Protein AF-A0A2E8DV88-F1 (afdb_monomer)

Solvent-accessible surface area (backbone atoms only — not comparable to full-atom values): 15727 Å² total; per-residue (Å²): 140,79,89,80,89,84,85,83,83,86,84,88,76,87,78,79,85,72,76,82,72,73,83,73,72,84,73,77,79,74,88,84,70,71,71,77,76,74,78,86,63,98,57,71,50,54,76,46,98,85,30,41,61,38,32,63,64,48,65,90,84,55,71,62,79,91,38,47,61,78,31,32,45,43,59,51,82,29,45,50,63,64,63,41,31,65,83,52,79,33,32,11,64,52,49,46,53,54,46,41,43,73,76,47,90,58,57,57,60,84,65,98,47,45,36,28,38,42,65,89,39,81,66,53,73,77,44,62,48,37,37,38,44,14,67,37,32,67,56,72,52,74,67,46,48,49,49,52,47,50,37,43,74,75,65,21,27,37,44,35,33,13,62,42,25,69,40,80,87,34,52,23,39,23,59,60,36,50,54,53,50,41,53,73,75,39,67,88,61,60,84,38,74,60,57,69,86,42,63,52,41,52,51,75,44,82,43,94,68,88,58,44,12,19,44,50,35,83,90,58,10,76,59,40,34,32,32,64,56,90,95,41,71,28,33,42,37,37,29,18,13,41,58,49,19,53,17,48,46,82,22,38,93,55,33,68,62,15,31,50,48,18,53,47,49,52,45,4,47,52,45,46,69,74,104

Secondary structure (DSSP, 8-state):
------------------------------TT---------S-SEEEETTTEEEEE--TTTS--TT-B--EEEE-SSS-TTTT-S-SSSS-HHHHHHHHHHHHSS--BPP-SS-EEEETTSGGGGG-SEEEE--SS-----HHHHHHHHHHHHTT-EEEEE-TTTTHHHHT-SHHHHHHHHHHHH-TT---EEPPTTSGGGSSSS--SS---SSB-BTTTBSS-EEEEETTEEEEEEESS-HHHHHHTPPPBTTHHHHHHHHHHHHHHHHHHHH-

Radius of gyration: 24.83 Å; Cα contacts (8 Å, |Δi|>4): 494; chains: 1; bounding box: 80×48×88 Å

Sequence (275 aa):
MTTHRRTFLKKSVKLATTGLLLPQLPIFADDNNLTEIPSENETNTYQGSRYGTIDQHWPDKEPTGEKFVFIRLKYPGGDWYTNLVDYYRWPSDLRFTQMLDRQTNIDVALYSNPQFVSIDDDYLFAYPYLFVTGHVGFRFSQEQKWRLKEYLERGGFLHIEDCDVRLNGGRGFMREAVRLLIKELFPEKKVERLDLSHPIYHSIYDHNEYLGGDKLVKPYGCYDEAITFDDRIGIYFCPSDLNCAWEGRPCSPGGEEQRQWAFEQGMNVVGYALS

Foldseek 3Di:
DDDDDDDDDDDDDDDDPPDPDDPPDPDDDDPPPPPDPPPDDPDQWDDDVVQATEGEDDCVVDVPDQAAAAEAEDFPDFDQRPQQDLPANDRLVQLLQVCLCVVHPHRHDHDPGHYYDYLPDPCLLVHQEYEGEGQAAGDDDPVSLVSLLVSLVSNHAYEYEQQDCPPPVNAGHHVVNVVVSCCVSPVPWDWAWDDLPDQLCVLRDRDPAFQAAQDQGPPRQGTKIFTDDVHATRYIYHHRDLSCLSSNHQRPDPGVVSSVSSSSSVSSNVSRSVD

Nearest PDB structures (foldseek):
  4i66-assembly1_A-2  TM=8.570E-01  e=1.632E-14  Haliangium ochraceum DSM 14365
  3fkj-assembly1_A  TM=4.533E-01  e=1.386E-01  Salmonella enterica subsp. enterica serovar Typhimurium str. LT2
  3sho-assembly1_B  TM=3.064E-01  e=9.551E-02  Sphaerobacter thermophilus DSM 20745
  1qwg-assembly1_A  TM=3.219E-01  e=2.741E-01  Methanocaldococcus jannaschii
  9bss-assembly1_W  TM=3.447E-01  e=1.292E+00  Bacillus subtilis subsp. subtilis str. 168

pLDDT: mean 82.1, std 24.45, range [23.72, 98.75]

Structure (mmCIF, N/CA/C/O backbone):
data_AF-A0A2E8DV88-F1
#
_entry.id   AF-A0A2E8DV88-F1
#
loop_
_atom_site.group_PDB
_atom_site.id
_atom_site.type_symbol
_atom_site.label_atom_id
_atom_site.label_alt_id
_atom_site.label_comp_id
_atom_site.label_asym_id
_atom_site.label_entity_id
_atom_site.label_seq_id
_atom_site.pdbx_PDB_ins_code
_atom_site.Cartn_x
_atom_site.Cartn_y
_atom_site.Cartn_z
_atom_site.occupancy
_atom_site.B_iso_or_equiv
_atom_site.auth_seq_id
_atom_site.auth_comp_id
_atom_site.auth_asym_id
_atom_site.auth_atom_id
_atom_site.pdbx_PDB_model_num
ATOM 1 N N . MET A 1 1 ? 58.103 -10.705 70.526 1.00 37.12 1 MET A N 1
ATOM 2 C CA . MET A 1 1 ? 59.210 -10.449 69.580 1.00 37.12 1 MET A CA 1
ATOM 3 C C . MET A 1 1 ? 58.771 -10.924 68.205 1.00 37.12 1 MET A C 1
ATOM 5 O O . MET A 1 1 ? 58.285 -12.036 68.136 1.00 37.12 1 MET A O 1
ATOM 9 N N . THR A 1 2 ? 58.857 -10.223 67.084 1.00 35.94 2 THR A N 1
ATOM 10 C CA . THR A 1 2 ? 59.055 -8.809 66.751 1.00 35.94 2 THR A CA 1
ATOM 11 C C . THR A 1 2 ? 58.658 -8.726 65.269 1.00 35.94 2 THR A C 1
ATOM 13 O O . THR A 1 2 ? 58.887 -9.656 64.501 1.00 35.94 2 THR A O 1
ATOM 16 N N . THR A 1 3 ? 58.021 -7.630 64.896 1.00 33.06 3 THR A N 1
ATOM 17 C CA . THR A 1 3 ? 57.662 -7.177 63.546 1.00 33.06 3 THR A CA 1
ATOM 18 C C . THR A 1 3 ? 58.768 -7.262 62.481 1.00 33.06 3 THR A C 1
ATOM 20 O O . THR A 1 3 ? 59.925 -7.034 62.807 1.00 33.06 3 THR A O 1
ATOM 23 N N . HIS A 1 4 ? 58.383 -7.442 61.203 1.00 33.50 4 HIS A N 1
ATOM 24 C CA . HIS A 1 4 ? 58.635 -6.531 60.051 1.00 33.50 4 HIS A CA 1
ATOM 25 C C . HIS A 1 4 ? 58.394 -7.260 58.709 1.00 33.50 4 HIS A C 1
ATOM 27 O O . HIS A 1 4 ? 59.033 -8.258 58.412 1.00 33.50 4 HIS A O 1
ATOM 33 N N . ARG A 1 5 ? 57.373 -6.907 57.913 1.00 30.05 5 ARG A N 1
ATOM 34 C CA . ARG A 1 5 ? 57.374 -5.864 56.856 1.00 30.05 5 ARG A CA 1
ATOM 35 C C . ARG A 1 5 ? 58.669 -5.793 56.029 1.00 30.05 5 ARG A C 1
ATOM 37 O O . ARG A 1 5 ? 59.639 -5.182 56.462 1.00 30.05 5 ARG A O 1
ATOM 44 N N . ARG A 1 6 ? 58.597 -6.236 54.766 1.00 33.72 6 ARG A N 1
ATOM 45 C CA . ARG A 1 6 ? 59.291 -5.582 53.644 1.00 33.72 6 ARG A CA 1
ATOM 46 C C . ARG A 1 6 ? 58.335 -5.349 52.474 1.00 33.72 6 ARG A C 1
ATOM 48 O O . ARG A 1 6 ? 57.939 -6.247 51.747 1.00 33.72 6 ARG A O 1
ATOM 55 N N . THR A 1 7 ? 57.968 -4.082 52.386 1.00 29.08 7 THR A N 1
ATOM 56 C CA . THR A 1 7 ? 57.495 -3.301 51.246 1.00 29.08 7 THR A CA 1
ATOM 57 C C . THR A 1 7 ? 58.353 -3.471 49.993 1.00 29.08 7 THR A C 1
ATOM 59 O O . THR A 1 7 ? 59.576 -3.388 50.083 1.00 29.08 7 THR A O 1
ATOM 62 N N . PHE A 1 8 ? 57.705 -3.521 48.827 1.00 27.80 8 PHE A N 1
ATOM 63 C CA . PHE A 1 8 ? 58.242 -2.924 47.603 1.00 27.80 8 PHE A CA 1
ATOM 64 C C . PHE A 1 8 ? 57.329 -1.786 47.141 1.00 27.80 8 PHE A C 1
ATOM 66 O O . PHE A 1 8 ? 56.102 -1.870 47.203 1.00 27.80 8 PHE A O 1
ATOM 73 N N . LEU A 1 9 ? 57.976 -0.675 46.790 1.00 28.20 9 LEU A N 1
ATOM 74 C CA . LEU A 1 9 ? 57.392 0.625 46.498 1.00 28.20 9 LEU A CA 1
ATOM 75 C C . LEU A 1 9 ? 56.704 0.691 45.128 1.00 28.20 9 LEU A C 1
ATOM 77 O O . LEU A 1 9 ? 57.247 0.269 44.113 1.00 28.20 9 LEU A O 1
ATOM 81 N N . LYS A 1 10 ? 55.559 1.379 45.154 1.00 26.31 10 LYS A N 1
ATOM 82 C CA . LYS A 1 10 ? 55.045 2.387 44.211 1.00 26.31 10 LYS A CA 1
ATOM 83 C C . LYS A 1 10 ? 55.861 2.631 42.927 1.00 26.31 10 LYS A C 1
ATOM 85 O O . LYS A 1 10 ? 56.919 3.256 42.970 1.00 26.31 10 LYS A O 1
ATOM 90 N N . LYS A 1 11 ? 55.199 2.426 41.785 1.00 24.91 11 LYS A N 1
ATOM 91 C CA . LYS A 1 11 ? 55.086 3.477 40.763 1.00 24.91 11 LYS A CA 1
ATOM 92 C C . LYS A 1 11 ? 53.619 3.684 40.401 1.00 24.91 11 LYS A C 1
ATOM 94 O O . LYS A 1 11 ? 52.920 2.785 39.960 1.00 24.91 11 LYS A O 1
ATOM 99 N N . SER A 1 12 ? 53.182 4.900 40.674 1.00 26.09 12 SER A N 1
ATOM 100 C CA . SER A 1 12 ? 51.907 5.504 40.331 1.00 26.09 12 SER A CA 1
ATOM 101 C C . SER A 1 12 ? 51.828 5.801 38.836 1.00 26.09 12 SER A C 1
ATOM 103 O O . SER A 1 12 ? 52.697 6.497 38.314 1.00 26.09 12 SER A O 1
ATOM 105 N N . VAL A 1 13 ? 50.741 5.379 38.193 1.00 25.67 13 VAL A N 1
ATOM 106 C CA . VAL A 1 13 ? 50.207 6.042 37.000 1.00 25.67 13 VAL A CA 1
ATOM 107 C C . VAL A 1 13 ? 48.754 6.380 37.305 1.00 25.67 13 VAL A C 1
ATOM 109 O O . VAL A 1 13 ? 47.972 5.527 37.717 1.00 25.67 13 VAL A O 1
ATOM 112 N N . LYS A 1 14 ? 48.444 7.671 37.199 1.00 23.72 14 LYS A N 1
ATOM 113 C CA . LYS A 1 14 ? 47.116 8.249 37.387 1.00 23.72 14 LYS A CA 1
ATOM 114 C C . LYS A 1 14 ? 46.172 7.639 36.345 1.00 23.72 14 LYS A C 1
ATOM 116 O O . LYS A 1 14 ? 46.389 7.857 35.158 1.00 23.72 14 LYS A O 1
ATOM 121 N N . LEU A 1 15 ? 45.132 6.922 36.771 1.00 25.39 15 LEU A N 1
ATOM 122 C CA . LEU A 1 15 ? 43.952 6.737 35.929 1.00 25.39 15 LEU A CA 1
ATOM 123 C C . LEU A 1 15 ? 43.086 7.982 36.109 1.00 25.39 15 LEU A C 1
ATOM 125 O O . LEU A 1 15 ? 42.609 8.262 37.208 1.00 25.39 15 LEU A O 1
ATOM 129 N N . ALA A 1 16 ? 42.955 8.756 35.037 1.00 25.83 16 ALA A N 1
ATOM 130 C CA . ALA A 1 16 ? 41.979 9.823 34.956 1.00 25.83 16 ALA A CA 1
ATOM 131 C C . ALA A 1 16 ? 40.580 9.205 35.057 1.00 25.83 16 ALA A C 1
ATOM 133 O O . ALA A 1 16 ? 40.222 8.318 34.283 1.00 25.83 16 ALA A O 1
ATOM 134 N N . THR A 1 17 ? 39.802 9.669 36.028 1.00 26.48 17 THR A N 1
ATOM 135 C CA . THR A 1 17 ? 38.368 9.417 36.136 1.00 26.48 17 THR A CA 1
ATOM 136 C C . THR A 1 17 ? 37.675 10.214 35.035 1.00 26.48 17 THR A C 1
ATOM 138 O O . THR A 1 17 ? 37.175 11.313 35.259 1.00 26.48 17 THR A O 1
ATOM 141 N N . THR A 1 18 ? 37.687 9.696 33.810 1.00 25.41 18 THR A N 1
ATOM 142 C CA . THR A 1 18 ? 36.795 10.200 32.770 1.00 25.41 18 THR A CA 1
ATOM 143 C C . THR A 1 18 ? 35.456 9.523 33.008 1.00 25.41 18 THR A C 1
ATOM 145 O O . THR A 1 18 ? 35.316 8.319 32.796 1.00 25.41 18 THR A O 1
ATOM 148 N N . GLY A 1 19 ? 34.500 10.282 33.548 1.00 29.14 19 GLY A N 1
ATOM 149 C CA . GLY A 1 19 ? 33.121 9.835 33.676 1.00 29.14 19 GLY A CA 1
ATOM 150 C C . GLY A 1 19 ? 32.641 9.299 32.332 1.00 29.14 19 GLY A C 1
ATOM 151 O O . GLY A 1 19 ? 32.778 9.968 31.309 1.00 29.14 19 GLY A O 1
ATOM 152 N N . LEU A 1 20 ? 32.128 8.071 32.335 1.00 26.27 20 LEU A N 1
ATOM 153 C CA . LEU A 1 20 ? 31.389 7.520 31.210 1.00 26.27 20 LEU A CA 1
ATOM 154 C C . LEU A 1 20 ? 30.153 8.401 31.008 1.00 26.27 20 LEU A C 1
ATOM 156 O O . LEU A 1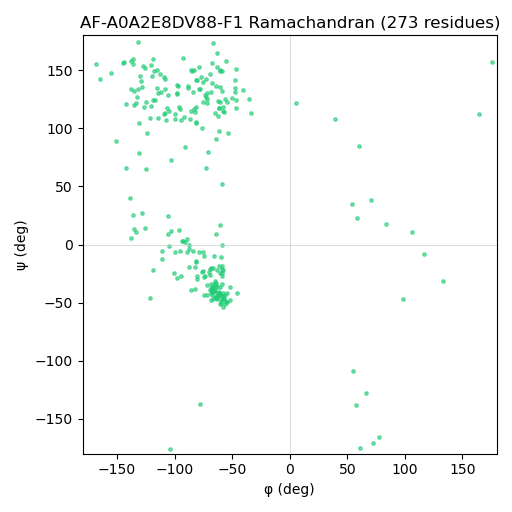 20 ? 29.157 8.261 31.717 1.00 26.27 20 LEU A O 1
ATOM 160 N N . LEU A 1 21 ? 30.248 9.344 30.070 1.00 26.14 21 LEU A N 1
ATOM 161 C CA . LEU A 1 21 ? 29.079 9.981 29.490 1.00 26.14 21 LEU A CA 1
ATOM 162 C C . LEU A 1 21 ? 28.268 8.885 28.797 1.00 26.14 21 LEU A C 1
ATOM 164 O O . LEU A 1 21 ? 28.732 8.253 27.848 1.00 26.14 21 LEU A O 1
ATOM 168 N N . LEU A 1 22 ? 27.048 8.679 29.288 1.00 28.88 22 LEU A N 1
ATOM 169 C CA . LEU A 1 22 ? 25.959 8.113 28.503 1.00 28.88 22 LEU A CA 1
ATOM 170 C C . LEU A 1 22 ? 25.911 8.865 27.163 1.00 28.88 22 LEU A C 1
ATOM 172 O O . LEU A 1 22 ? 25.945 10.100 27.189 1.00 28.88 22 LEU A O 1
ATOM 176 N N . PRO A 1 23 ? 25.846 8.186 26.004 1.00 26.83 23 PRO A N 1
ATOM 177 C CA . PRO A 1 23 ? 25.629 8.889 24.753 1.00 26.83 23 PRO A CA 1
ATOM 178 C C . PRO A 1 23 ? 24.259 9.563 24.844 1.00 26.83 23 PRO A C 1
ATOM 180 O O . PRO A 1 23 ? 23.223 8.901 24.910 1.00 26.83 23 PRO A O 1
ATOM 183 N N . GLN A 1 24 ? 24.278 10.892 24.930 1.00 25.88 24 GLN A N 1
ATOM 184 C CA . GLN A 1 24 ? 23.099 11.724 24.778 1.00 25.88 24 GLN A CA 1
ATOM 185 C C . GLN A 1 24 ? 22.464 11.366 23.431 1.00 25.88 24 GLN A C 1
ATOM 187 O O . GLN A 1 24 ? 23.121 11.428 22.391 1.00 25.88 24 GLN A O 1
ATOM 192 N N . LEU A 1 25 ? 21.194 10.958 23.469 1.00 26.31 25 LEU A N 1
ATOM 193 C CA . LEU A 1 25 ? 20.321 10.964 22.299 1.00 26.31 25 LEU A CA 1
ATOM 194 C C . LEU A 1 25 ? 20.474 12.334 21.618 1.00 26.31 25 LEU A C 1
ATOM 196 O O . LEU A 1 25 ? 20.497 13.336 22.340 1.00 26.31 25 LEU A O 1
ATOM 200 N N . PRO A 1 26 ? 20.617 12.413 20.284 1.00 26.48 26 PRO A N 1
ATOM 201 C CA . PRO A 1 26 ? 20.734 13.702 19.625 1.00 26.48 26 PRO A CA 1
ATOM 202 C C . PRO A 1 26 ? 19.488 14.528 19.950 1.00 26.48 26 PRO A C 1
ATOM 204 O O . PRO A 1 26 ? 18.362 14.151 19.629 1.00 26.48 26 PRO A O 1
ATOM 207 N N . ILE A 1 27 ? 19.731 15.622 20.668 1.00 29.27 27 ILE A N 1
ATOM 208 C CA . ILE A 1 27 ? 18.776 16.682 20.949 1.00 29.27 27 ILE A CA 1
ATOM 209 C C . ILE A 1 27 ? 18.327 17.238 19.597 1.00 29.27 27 ILE A C 1
ATOM 211 O O . ILE A 1 27 ? 19.146 17.463 18.705 1.00 29.27 27 ILE A O 1
ATOM 215 N N . PHE A 1 28 ? 17.010 17.375 19.467 1.00 31.03 28 PHE A N 1
ATOM 216 C CA . PHE A 1 28 ? 16.287 17.937 18.337 1.00 31.03 28 PHE A CA 1
ATOM 217 C C . PHE A 1 28 ? 16.987 19.180 17.775 1.00 31.03 28 PHE A C 1
ATOM 219 O O . PHE A 1 28 ? 17.402 20.060 18.528 1.00 31.03 28 PHE A O 1
ATOM 226 N N . ALA A 1 29 ? 17.130 19.231 16.450 1.00 28.70 29 ALA A N 1
ATOM 227 C CA . ALA A 1 29 ? 17.520 20.454 15.768 1.00 28.70 29 ALA A CA 1
ATOM 228 C C . ALA A 1 29 ? 16.468 21.538 16.051 1.00 28.70 29 ALA A C 1
ATOM 230 O O . ALA A 1 29 ? 15.275 21.249 16.013 1.00 28.70 29 ALA A O 1
ATOM 231 N N . ASP A 1 30 ? 16.952 22.742 16.354 1.00 27.34 30 ASP A N 1
ATOM 232 C CA . ASP A 1 30 ? 16.200 23.946 16.708 1.00 27.34 30 ASP A CA 1
ATOM 233 C C . ASP A 1 30 ? 14.856 24.113 15.970 1.00 27.34 30 ASP A C 1
ATOM 235 O O . ASP A 1 30 ? 14.807 24.221 14.743 1.00 27.34 30 ASP A O 1
ATOM 239 N N . ASP A 1 31 ? 13.787 24.276 16.756 1.00 37.69 31 ASP A N 1
ATOM 240 C CA . ASP A 1 31 ? 12.397 24.570 16.360 1.00 37.69 31 ASP A CA 1
ATOM 241 C C . ASP A 1 31 ? 12.192 25.945 15.673 1.00 37.69 31 ASP A C 1
ATOM 243 O O . ASP A 1 31 ? 11.064 26.364 15.427 1.00 37.69 31 ASP A O 1
ATOM 247 N N . ASN A 1 32 ? 13.259 26.670 15.321 1.00 29.67 32 ASN A N 1
ATOM 248 C CA . ASN A 1 32 ? 13.178 28.048 14.810 1.00 29.67 32 ASN A CA 1
ATOM 249 C C . ASN A 1 32 ? 13.361 28.189 13.289 1.00 29.67 32 ASN A C 1
ATOM 251 O O . ASN A 1 32 ? 13.508 29.303 12.795 1.00 29.67 32 ASN A O 1
ATOM 255 N N . ASN A 1 33 ? 13.341 27.085 12.538 1.00 26.72 33 ASN A N 1
ATOM 256 C CA . ASN A 1 33 ? 13.384 27.107 11.069 1.00 26.72 33 ASN A CA 1
ATOM 257 C C . ASN A 1 33 ? 12.265 26.274 10.424 1.00 26.72 33 ASN A C 1
ATOM 259 O O . ASN A 1 33 ? 12.397 25.802 9.293 1.00 26.72 33 ASN A O 1
ATOM 263 N N . LEU A 1 34 ? 11.137 26.129 11.126 1.00 33.22 34 LEU A N 1
ATOM 264 C CA . LEU A 1 34 ? 9.861 25.872 10.471 1.00 33.22 34 LEU A CA 1
ATOM 265 C C . LEU A 1 34 ? 9.551 27.112 9.627 1.00 33.22 34 LEU A C 1
ATOM 267 O O . LEU A 1 34 ? 8.980 28.081 10.119 1.00 33.22 34 LEU A O 1
ATOM 271 N N . THR A 1 35 ? 9.978 27.109 8.361 1.00 30.84 35 THR A N 1
ATOM 272 C CA . THR A 1 35 ? 9.342 27.955 7.348 1.00 30.84 35 THR A CA 1
ATOM 273 C C . THR A 1 35 ? 7.848 27.761 7.519 1.00 30.84 35 THR A C 1
ATOM 275 O O . THR A 1 35 ? 7.392 26.619 7.432 1.00 30.84 35 THR A O 1
ATOM 278 N N . GLU A 1 36 ? 7.152 28.846 7.859 1.00 27.45 36 GLU A N 1
ATOM 279 C CA . GLU A 1 36 ? 5.715 28.897 8.101 1.00 27.45 36 GLU A CA 1
ATOM 280 C C . GLU A 1 36 ? 5.001 27.903 7.188 1.00 27.45 36 GLU A C 1
ATOM 282 O O . GLU A 1 36 ? 5.037 28.032 5.963 1.00 27.45 36 GLU A O 1
ATOM 287 N N . ILE A 1 37 ? 4.408 26.872 7.795 1.00 38.12 37 ILE A N 1
ATOM 288 C CA . ILE A 1 37 ? 3.443 26.014 7.118 1.00 38.12 37 ILE A CA 1
ATOM 289 C C . ILE A 1 37 ? 2.363 26.985 6.635 1.00 38.12 37 ILE A C 1
ATOM 291 O O . ILE A 1 37 ? 1.736 27.618 7.491 1.00 38.12 37 ILE A O 1
ATOM 295 N N . PRO A 1 38 ? 2.173 27.185 5.317 1.00 31.36 38 PRO A N 1
ATOM 296 C CA . PRO A 1 38 ? 1.135 28.082 4.846 1.00 31.36 38 PRO A CA 1
ATOM 297 C C . PRO A 1 38 ? -0.180 27.589 5.435 1.00 31.36 38 PRO A C 1
ATOM 299 O O . PRO A 1 38 ? -0.503 26.407 5.304 1.00 31.36 38 PRO A O 1
ATOM 302 N N . SER A 1 39 ? -0.893 28.473 6.133 1.00 34.53 39 SER A N 1
ATOM 303 C CA . SER A 1 39 ? -2.228 28.192 6.651 1.00 34.53 39 SER A CA 1
ATOM 304 C C . SER A 1 39 ? -3.054 27.548 5.541 1.00 34.53 39 SER A C 1
ATOM 306 O O . SER A 1 39 ? -3.136 28.121 4.451 1.00 34.53 39 SER A O 1
ATOM 308 N N . GLU A 1 40 ? -3.600 26.358 5.813 1.00 44.31 40 GLU A N 1
ATOM 309 C CA . GLU A 1 40 ? -4.470 25.607 4.908 1.00 44.31 40 GLU A CA 1
ATOM 310 C C . GLU A 1 40 ? -5.626 26.516 4.472 1.00 44.31 40 GLU A C 1
ATOM 312 O O . GLU A 1 40 ? -6.620 26.685 5.174 1.00 44.31 40 GLU A O 1
ATOM 317 N N . ASN A 1 41 ? -5.473 27.145 3.309 1.00 32.03 41 ASN A N 1
ATOM 318 C CA . ASN A 1 41 ? -6.613 27.636 2.564 1.00 32.03 41 ASN A CA 1
ATOM 319 C C . ASN A 1 41 ? -7.368 26.407 2.054 1.00 32.03 41 ASN A C 1
ATOM 321 O O . ASN A 1 41 ? -6.753 25.392 1.732 1.00 32.03 41 ASN A O 1
ATOM 325 N N . GLU A 1 42 ? -8.689 26.532 1.976 1.00 37.25 42 GLU A N 1
ATOM 326 C CA . GLU A 1 42 ? -9.688 25.582 1.471 1.00 37.25 42 GLU A CA 1
ATOM 327 C C . GLU A 1 42 ? -9.463 25.181 -0.006 1.00 37.25 42 GLU A C 1
ATOM 329 O O . GLU A 1 42 ? -10.337 25.313 -0.861 1.00 37.25 42 GLU A O 1
ATOM 334 N N . THR A 1 43 ? -8.266 24.733 -0.362 1.00 39.91 43 THR A N 1
ATOM 335 C CA . THR A 1 43 ? -7.935 24.262 -1.698 1.00 39.91 43 THR A CA 1
ATOM 336 C C . THR A 1 43 ? -7.849 22.747 -1.644 1.00 39.91 43 THR A C 1
ATOM 338 O O . THR A 1 43 ? -6.961 22.202 -0.993 1.00 39.91 43 THR A O 1
ATOM 341 N N . ASN A 1 44 ? -8.762 22.082 -2.360 1.00 50.84 44 ASN A N 1
ATOM 342 C CA . ASN A 1 44 ? -8.901 20.623 -2.543 1.00 50.84 44 ASN A CA 1
ATOM 343 C C . ASN A 1 44 ? -7.684 19.937 -3.206 1.00 50.84 44 ASN A C 1
ATOM 345 O O . ASN A 1 44 ? -7.791 18.829 -3.723 1.00 50.84 44 ASN A O 1
ATOM 349 N N . THR A 1 45 ? -6.540 20.614 -3.220 1.00 51.75 45 THR A N 1
ATOM 350 C CA . THR A 1 45 ? -5.348 20.283 -3.978 1.00 51.75 45 THR A CA 1
ATOM 351 C C . THR A 1 45 ? -4.136 20.601 -3.113 1.00 51.75 45 THR A C 1
ATOM 353 O O . THR A 1 45 ? -3.929 21.753 -2.722 1.00 51.75 45 THR A O 1
ATOM 356 N N . TYR A 1 46 ? -3.304 19.597 -2.835 1.00 54.59 46 TYR A N 1
ATOM 357 C CA . TYR A 1 46 ? -2.032 19.824 -2.153 1.00 54.59 46 TYR A CA 1
ATOM 358 C C . TYR A 1 46 ? -0.958 20.179 -3.186 1.00 54.59 46 TYR A C 1
ATOM 360 O O . TYR A 1 46 ? -0.515 19.332 -3.958 1.00 54.59 46 TYR A O 1
ATOM 368 N N . GLN A 1 47 ? -0.550 21.450 -3.210 1.00 51.81 47 GLN A N 1
ATOM 369 C CA . GLN A 1 47 ? 0.556 21.943 -4.032 1.00 51.81 47 GLN A CA 1
ATOM 370 C C . GLN A 1 47 ? 1.850 21.860 -3.218 1.00 51.81 47 GLN A C 1
ATOM 372 O O . GLN A 1 47 ? 2.280 22.827 -2.586 1.00 51.81 47 GLN A O 1
ATOM 377 N N . GLY A 1 48 ? 2.487 20.693 -3.200 1.00 49.44 48 GLY A N 1
ATOM 378 C CA . GLY A 1 48 ? 3.847 20.598 -2.684 1.00 49.44 48 GLY A CA 1
ATOM 379 C C . GLY A 1 48 ? 4.790 21.263 -3.686 1.00 49.44 48 GLY A C 1
ATOM 380 O O . GLY A 1 48 ? 4.863 20.835 -4.833 1.00 49.44 48 GLY A O 1
ATOM 381 N N . SER A 1 49 ? 5.551 22.278 -3.274 1.00 42.91 49 SER A N 1
ATOM 382 C CA . SER A 1 49 ? 6.434 23.096 -4.136 1.00 42.91 49 SER A CA 1
ATOM 383 C C . SER A 1 49 ? 7.537 22.324 -4.894 1.00 42.91 49 SER A C 1
ATOM 385 O O . SER A 1 49 ? 8.297 22.911 -5.665 1.00 42.91 49 SER A O 1
ATOM 387 N N . ARG A 1 50 ? 7.610 21.000 -4.706 1.00 49.78 50 ARG A N 1
ATOM 388 C CA . ARG A 1 50 ? 8.495 20.042 -5.383 1.00 49.78 50 ARG A CA 1
ATOM 389 C C . ARG A 1 50 ? 7.807 18.719 -5.776 1.00 49.78 50 ARG A C 1
ATOM 391 O O . ARG A 1 50 ? 8.510 17.813 -6.207 1.00 49.78 50 ARG A O 1
ATOM 398 N N . TYR A 1 51 ? 6.485 18.593 -5.590 1.00 55.38 51 TYR A N 1
ATOM 399 C CA . TYR A 1 51 ? 5.796 17.301 -5.405 1.00 55.38 51 TYR A CA 1
ATOM 400 C C . TYR A 1 51 ? 4.511 17.096 -6.235 1.00 55.38 51 TYR A C 1
ATOM 402 O O . TYR A 1 51 ? 3.846 16.088 -6.060 1.00 55.38 51 TYR A O 1
ATOM 410 N N . GLY A 1 52 ? 4.206 17.950 -7.216 1.00 67.62 52 GLY A N 1
ATOM 411 C CA . GLY A 1 52 ? 3.090 17.700 -8.137 1.00 67.62 52 GLY A CA 1
ATOM 412 C C . GLY A 1 52 ? 1.729 18.003 -7.505 1.00 67.62 52 GLY A C 1
ATOM 413 O O . GLY A 1 52 ? 1.651 18.704 -6.500 1.00 67.62 52 GLY A O 1
ATOM 414 N N . THR A 1 53 ? 0.655 17.542 -8.144 1.00 81.62 53 THR A N 1
ATOM 415 C CA . THR A 1 53 ? -0.738 17.791 -7.737 1.00 81.62 53 THR A CA 1
ATOM 416 C C . THR A 1 53 ? -1.374 16.472 -7.312 1.00 81.62 53 THR A C 1
ATOM 418 O O . THR A 1 53 ? -1.275 15.486 -8.038 1.00 81.62 53 THR A O 1
ATOM 421 N N . ILE A 1 54 ? -2.012 16.459 -6.145 1.00 87.44 54 ILE A N 1
ATOM 422 C CA . ILE A 1 54 ? -2.838 15.357 -5.643 1.00 87.44 54 ILE A CA 1
ATOM 423 C C . ILE A 1 54 ? -4.152 15.948 -5.143 1.00 87.44 54 ILE A C 1
ATOM 425 O O . ILE A 1 54 ? -4.143 16.974 -4.450 1.00 87.44 54 ILE A O 1
ATOM 429 N N . ASP A 1 55 ? -5.259 15.317 -5.520 1.00 90.50 55 ASP A N 1
ATOM 430 C CA . ASP A 1 55 ? -6.600 15.835 -5.267 1.00 90.50 55 ASP A CA 1
ATOM 431 C C . ASP A 1 55 ? -7.314 14.999 -4.206 1.00 90.50 55 ASP A C 1
ATOM 433 O O . ASP A 1 55 ? -7.119 13.786 -4.096 1.00 90.50 55 ASP A O 1
ATOM 437 N N . GLN A 1 56 ? -8.117 15.664 -3.380 1.00 92.88 56 GLN A N 1
ATOM 438 C CA . GLN A 1 56 ? -8.953 14.968 -2.410 1.00 92.88 56 GLN A CA 1
ATOM 439 C C . GLN A 1 56 ? -10.116 14.303 -3.139 1.00 92.88 56 GLN A C 1
ATOM 441 O O . GLN A 1 56 ? -10.845 14.985 -3.857 1.00 92.88 56 GLN A O 1
ATOM 446 N N . HIS A 1 57 ? -10.330 13.013 -2.898 1.00 93.19 57 HIS A N 1
ATOM 447 C CA . HIS A 1 57 ? -11.460 12.297 -3.475 1.00 93.19 57 HIS A CA 1
ATOM 448 C C . HIS A 1 57 ? -12.699 12.398 -2.581 1.00 93.19 57 HIS A C 1
ATOM 450 O O . HIS A 1 57 ? -12.631 12.196 -1.364 1.00 93.19 57 HIS A O 1
ATOM 456 N N . TRP A 1 58 ? -13.845 12.671 -3.205 1.00 89.56 58 TRP A N 1
ATOM 457 C CA . TRP A 1 58 ? -15.136 12.864 -2.544 1.00 89.5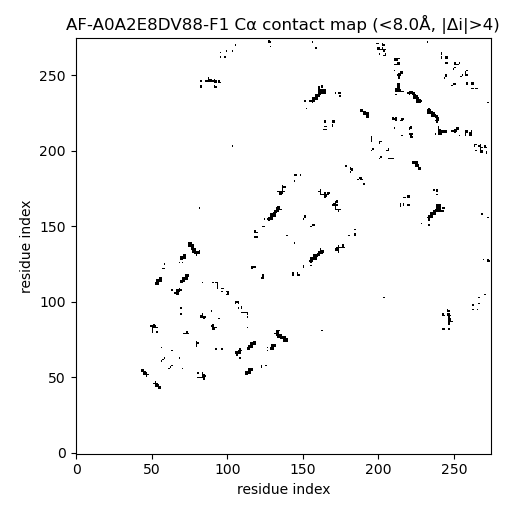6 58 TRP A CA 1
ATOM 458 C C . TRP A 1 58 ? -16.164 11.879 -3.121 1.00 89.56 58 TRP A C 1
ATOM 460 O O . TRP A 1 58 ? -16.785 12.209 -4.131 1.00 89.56 58 TRP A O 1
ATOM 470 N N . PRO A 1 59 ? -16.406 10.712 -2.495 1.00 87.44 59 PRO A N 1
ATOM 471 C CA . PRO A 1 59 ? -17.307 9.679 -3.019 1.00 87.44 59 PRO A CA 1
ATOM 472 C C . PRO A 1 59 ? -18.701 10.194 -3.404 1.00 87.44 59 PRO A C 1
ATOM 474 O O . PRO A 1 59 ? -19.253 9.783 -4.420 1.00 87.44 59 PRO A O 1
ATOM 477 N N . ASP A 1 60 ? -19.247 11.148 -2.645 1.00 85.38 60 ASP A N 1
ATOM 478 C CA . ASP A 1 60 ? -20.578 11.715 -2.903 1.00 85.38 60 ASP A CA 1
ATOM 479 C C . ASP A 1 60 ? -20.615 12.675 -4.105 1.00 85.38 60 ASP A C 1
ATOM 481 O O . ASP A 1 60 ? -21.659 12.847 -4.738 1.00 85.38 60 ASP A O 1
ATOM 485 N N . LYS A 1 61 ? -19.496 13.342 -4.413 1.00 78.00 61 LYS A N 1
ATOM 486 C CA . LYS A 1 61 ? -19.391 14.300 -5.531 1.00 78.00 61 LYS A CA 1
ATOM 487 C C . LYS A 1 61 ? -18.851 13.644 -6.796 1.00 78.00 61 LYS A C 1
ATOM 489 O O . LYS A 1 61 ? -19.158 14.092 -7.898 1.00 78.00 61 LYS A O 1
ATOM 494 N N . GLU A 1 62 ? -18.068 12.592 -6.619 1.00 76.44 62 GLU A N 1
ATOM 495 C CA . GLU A 1 62 ? -17.402 11.824 -7.661 1.00 76.44 62 GLU A CA 1
ATOM 496 C C . GLU A 1 62 ? -17.788 10.348 -7.505 1.00 76.44 62 GLU A C 1
ATOM 498 O O . GLU A 1 62 ? -16.949 9.512 -7.173 1.00 76.44 62 GLU A O 1
ATOM 503 N N . PRO A 1 63 ? -19.077 10.005 -7.699 1.00 73.88 63 PRO A N 1
ATOM 504 C CA . PRO A 1 63 ? -19.523 8.633 -7.553 1.00 73.88 63 PRO A CA 1
ATOM 505 C C . PRO A 1 63 ? -18.865 7.777 -8.633 1.00 73.88 63 PRO A C 1
ATOM 507 O O . PRO A 1 63 ? -19.148 7.914 -9.825 1.00 73.88 63 PRO A O 1
ATOM 510 N N . THR A 1 64 ? -18.000 6.864 -8.212 1.00 67.94 64 THR A N 1
ATOM 511 C CA . THR A 1 64 ? -17.327 5.917 -9.107 1.00 67.94 64 THR A CA 1
ATOM 512 C C . THR A 1 64 ? -18.146 4.646 -9.337 1.00 67.94 64 THR A C 1
ATOM 514 O O . THR A 1 64 ? -17.774 3.803 -10.152 1.00 67.94 64 THR A O 1
ATOM 517 N N . GLY A 1 65 ? -19.293 4.512 -8.662 1.00 78.19 65 GLY A N 1
ATOM 518 C CA . GLY A 1 65 ? -20.092 3.291 -8.664 1.00 78.19 65 GLY A CA 1
ATOM 519 C C . GLY A 1 65 ? -19.337 2.161 -7.968 1.00 78.19 65 GLY A C 1
ATOM 520 O O . GLY A 1 65 ? -18.858 2.337 -6.854 1.00 78.19 65 GLY A O 1
ATOM 521 N N . GLU A 1 66 ? -19.220 1.016 -8.637 1.00 81.38 66 GLU A N 1
ATOM 522 C CA . GLU A 1 66 ? -18.481 -0.155 -8.138 1.00 81.38 66 GLU A CA 1
ATOM 523 C C . GLU A 1 66 ? -16.992 -0.144 -8.540 1.00 81.38 66 GLU A C 1
ATOM 525 O O . GLU A 1 66 ? -16.269 -1.098 -8.259 1.00 81.38 66 GLU A O 1
ATOM 530 N N . LYS A 1 67 ? -16.513 0.927 -9.194 1.00 93.06 67 LYS A N 1
ATOM 531 C CA . LYS A 1 67 ? -15.112 1.035 -9.619 1.00 93.06 67 LYS A CA 1
ATOM 532 C C . LY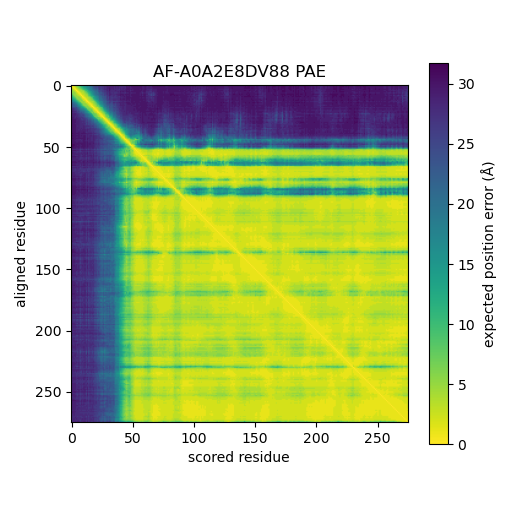S A 1 67 ? -14.164 1.152 -8.432 1.00 93.06 67 LYS A C 1
ATOM 534 O O . LYS A 1 67 ? -14.383 1.948 -7.515 1.00 93.06 67 LYS A O 1
ATOM 539 N N . PHE A 1 68 ? -13.039 0.455 -8.530 1.00 96.56 68 PHE A N 1
ATOM 540 C CA . PHE A 1 68 ? -11.908 0.597 -7.629 1.00 96.56 68 PHE A CA 1
ATOM 541 C C . PHE A 1 68 ? -11.231 1.961 -7.805 1.00 96.56 68 PHE A C 1
ATOM 543 O O . PHE A 1 68 ? -10.875 2.357 -8.917 1.00 96.56 68 PHE A O 1
ATOM 550 N N . VAL A 1 69 ? -10.997 2.653 -6.690 1.00 96.25 69 VAL A N 1
ATOM 551 C CA . VAL A 1 69 ? -10.244 3.910 -6.649 1.00 96.25 69 VAL A CA 1
ATOM 552 C C . VAL A 1 69 ? -8.988 3.704 -5.813 1.00 96.25 69 VAL A C 1
ATOM 554 O O . VAL A 1 69 ? -9.069 3.314 -4.649 1.00 96.25 69 VAL A O 1
ATOM 557 N N . PHE A 1 70 ? -7.819 3.984 -6.388 1.00 97.31 70 PHE A N 1
ATOM 558 C CA . PHE A 1 70 ? -6.558 3.930 -5.653 1.00 97.31 70 PHE A CA 1
ATOM 559 C C . PHE A 1 70 ? -6.371 5.223 -4.850 1.00 97.31 70 PHE A C 1
ATOM 561 O O . PHE A 1 70 ? -6.060 6.272 -5.413 1.00 97.31 70 PHE A O 1
ATOM 568 N N . ILE A 1 71 ? -6.587 5.143 -3.536 1.00 96.75 71 ILE A N 1
ATOM 569 C CA . ILE A 1 71 ? -6.584 6.295 -2.629 1.00 96.75 71 ILE A CA 1
ATOM 570 C C . ILE A 1 71 ? -5.388 6.245 -1.683 1.00 96.75 71 ILE A C 1
ATOM 572 O O . ILE A 1 71 ? -5.164 5.244 -0.997 1.00 96.75 71 ILE A O 1
ATOM 576 N N . ARG A 1 72 ? -4.666 7.365 -1.575 1.00 96.25 72 ARG A N 1
ATOM 577 C CA . ARG A 1 72 ? -3.689 7.588 -0.505 1.00 96.25 72 ARG A CA 1
ATOM 578 C C . ARG A 1 72 ? -4.350 8.045 0.787 1.00 96.25 72 ARG A C 1
ATOM 580 O O . ARG A 1 72 ? -5.226 8.907 0.773 1.00 96.25 72 ARG A O 1
ATOM 587 N N . LEU A 1 73 ? -3.850 7.567 1.920 1.00 97.31 73 LEU A N 1
ATOM 588 C CA . LEU A 1 73 ? -4.187 8.130 3.224 1.00 97.31 73 LEU A CA 1
ATOM 589 C C . LEU A 1 73 ? -3.302 9.354 3.522 1.00 97.31 73 LEU A C 1
ATOM 591 O O . LEU A 1 73 ? -2.091 9.216 3.694 1.00 97.31 73 LEU A O 1
ATOM 595 N N . LYS A 1 74 ? -3.900 10.543 3.652 1.00 95.56 74 LYS A N 1
ATOM 596 C CA . LYS A 1 74 ? -3.249 11.729 4.232 1.00 95.56 74 LYS A CA 1
ATOM 597 C C . LYS A 1 74 ? -3.179 11.564 5.750 1.00 95.56 74 LYS A C 1
ATOM 599 O O . LYS A 1 74 ? -4.202 11.408 6.417 1.00 95.56 74 LYS A O 1
ATOM 604 N N . TYR A 1 75 ? -1.963 11.631 6.292 1.00 94.06 75 TYR A N 1
ATOM 605 C CA . TYR A 1 75 ? -1.678 11.472 7.718 1.00 94.06 75 TYR A CA 1
ATOM 606 C C . TYR A 1 75 ? -0.666 12.513 8.235 1.00 94.06 75 TYR A C 1
ATOM 608 O O . TYR A 1 75 ? 0.154 13.011 7.459 1.00 94.06 75 TYR A O 1
ATOM 616 N N . PRO A 1 76 ? -0.671 12.840 9.543 1.00 90.88 76 PRO A N 1
ATOM 617 C CA . PRO A 1 76 ? 0.306 13.754 10.136 1.00 90.88 76 PRO A CA 1
ATOM 618 C C . PRO A 1 76 ? 1.673 13.103 10.420 1.00 90.88 76 PRO A C 1
ATOM 620 O O . PRO A 1 76 ? 1.783 11.913 10.725 1.00 90.88 76 PRO A O 1
ATOM 623 N N . GLY A 1 77 ? 2.725 13.927 10.408 1.00 85.06 77 GLY A N 1
ATOM 624 C CA . GLY A 1 77 ? 4.084 13.585 10.848 1.00 85.06 77 GLY A CA 1
ATOM 625 C C . GLY A 1 77 ? 5.057 13.216 9.727 1.00 85.06 77 GLY A C 1
ATOM 626 O O . GLY A 1 77 ? 6.174 13.727 9.722 1.00 85.06 77 GLY A O 1
ATOM 627 N N . GLY A 1 78 ? 4.642 12.360 8.794 1.00 85.38 78 GLY A N 1
ATOM 628 C CA . GLY A 1 78 ? 5.450 11.956 7.641 1.00 85.38 78 GLY A CA 1
ATOM 629 C C . GLY A 1 78 ? 5.023 12.628 6.338 1.00 85.38 78 GLY A C 1
ATOM 630 O O . GLY A 1 78 ? 4.131 13.475 6.300 1.00 85.38 78 GLY A O 1
ATOM 631 N N . ASP A 1 79 ? 5.669 12.223 5.255 1.00 87.56 79 ASP A N 1
ATOM 632 C CA . ASP A 1 79 ? 5.478 12.728 3.901 1.00 87.56 79 ASP A CA 1
ATOM 633 C C . ASP A 1 79 ? 4.646 11.754 3.056 1.00 87.56 79 ASP A C 1
ATOM 635 O O . ASP A 1 79 ? 5.132 11.111 2.137 1.00 87.56 79 ASP A O 1
ATOM 639 N N . TRP A 1 80 ? 3.346 11.691 3.344 1.00 90.12 80 TRP A N 1
ATOM 640 C CA . TRP A 1 80 ? 2.367 10.834 2.650 1.00 90.12 80 TRP A CA 1
ATOM 641 C C . TRP A 1 80 ? 2.232 11.0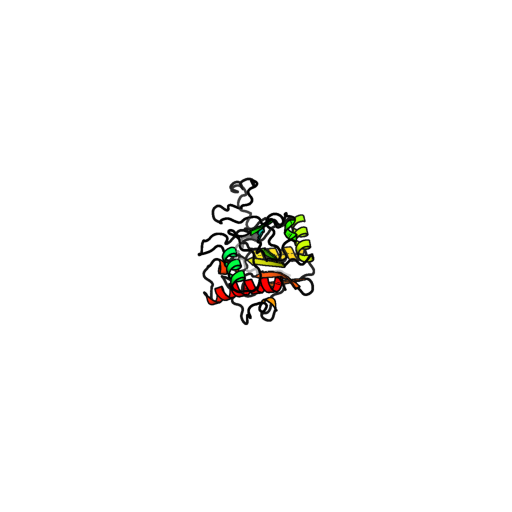91 1.127 1.00 90.12 80 TRP A C 1
ATOM 643 O O . TRP A 1 80 ? 1.603 10.325 0.390 1.00 90.12 80 TRP A O 1
ATOM 653 N N . TYR A 1 81 ? 2.832 12.180 0.644 1.00 87.12 81 TYR A N 1
ATOM 654 C CA . TYR A 1 81 ? 2.757 12.712 -0.717 1.00 87.12 81 TYR A CA 1
ATOM 655 C C . TYR A 1 81 ? 4.046 12.469 -1.542 1.00 87.12 81 TYR A C 1
ATOM 657 O O . TYR A 1 81 ? 4.349 13.206 -2.481 1.00 87.12 81 TYR A O 1
ATOM 665 N N . THR A 1 82 ? 4.843 11.447 -1.210 1.00 85.88 82 THR A N 1
ATOM 666 C CA . THR A 1 82 ? 6.042 11.058 -1.985 1.00 85.88 82 THR A CA 1
ATOM 667 C C . THR A 1 82 ? 5.706 10.501 -3.371 1.00 85.88 82 THR A C 1
ATOM 669 O O . THR A 1 82 ? 4.618 9.980 -3.595 1.00 85.88 82 THR A O 1
ATOM 672 N N . ASN A 1 83 ? 6.652 10.571 -4.315 1.00 80.00 83 ASN A N 1
ATOM 673 C CA . ASN A 1 83 ? 6.553 9.960 -5.657 1.00 80.00 83 ASN A CA 1
ATOM 674 C C . ASN A 1 83 ? 5.353 10.438 -6.511 1.00 80.00 83 ASN A C 1
ATOM 676 O O . ASN A 1 83 ? 4.892 9.744 -7.421 1.00 80.00 83 ASN A O 1
ATOM 680 N N . LEU A 1 84 ? 4.833 11.631 -6.203 1.00 75.12 84 LEU A N 1
ATOM 681 C CA . LEU A 1 84 ? 3.745 12.285 -6.935 1.00 75.12 84 LEU A CA 1
ATOM 682 C C . LEU A 1 84 ? 4.236 13.136 -8.118 1.00 75.12 84 LEU A C 1
ATOM 684 O O . LEU A 1 84 ? 3.462 13.439 -9.026 1.00 75.12 84 LEU A O 1
ATOM 688 N N . VAL A 1 85 ? 5.519 13.514 -8.132 1.00 64.62 85 VAL A N 1
ATOM 689 C CA . VAL A 1 85 ? 6.146 14.172 -9.286 1.00 64.62 85 VAL A CA 1
ATOM 690 C C . VAL A 1 85 ? 6.641 13.173 -10.304 1.00 64.62 85 VAL A C 1
ATOM 692 O O . VAL A 1 85 ? 7.170 12.119 -9.979 1.00 64.62 85 VAL A O 1
ATOM 695 N N . ASP A 1 86 ? 6.619 13.619 -11.551 1.00 60.88 86 ASP A N 1
ATOM 696 C CA . ASP A 1 86 ? 7.420 13.054 -12.620 1.00 60.88 86 ASP A CA 1
ATOM 697 C C . ASP A 1 86 ? 8.910 13.436 -12.454 1.00 60.88 86 ASP A C 1
ATOM 699 O O . ASP A 1 86 ? 9.473 14.212 -13.226 1.00 60.88 86 ASP A O 1
ATOM 703 N N . TYR A 1 87 ? 9.561 12.948 -11.393 1.00 64.88 87 TYR A N 1
ATOM 704 C CA . TYR A 1 87 ? 11.017 13.083 -11.273 1.00 64.88 87 TYR A CA 1
ATOM 705 C C . TYR A 1 87 ? 11.747 12.014 -12.103 1.00 64.88 87 TYR A C 1
ATOM 707 O O . TYR A 1 87 ? 12.846 12.252 -12.606 1.00 64.88 87 TYR A O 1
ATOM 715 N N . TYR A 1 88 ? 11.123 10.844 -12.278 1.00 60.56 88 TYR A N 1
ATOM 716 C CA . TYR A 1 88 ? 11.732 9.667 -12.903 1.00 60.56 88 TYR A CA 1
ATOM 717 C C . TYR A 1 88 ? 10.959 9.057 -14.077 1.00 60.56 88 TYR A C 1
ATOM 719 O O . TYR A 1 88 ? 11.339 7.957 -14.481 1.00 60.56 88 TYR A O 1
ATOM 727 N N . ARG A 1 89 ? 9.968 9.757 -14.654 1.00 63.91 89 ARG A N 1
ATOM 728 C CA . ARG A 1 89 ? 9.251 9.534 -15.937 1.00 63.91 89 ARG A CA 1
ATOM 729 C C . ARG A 1 89 ? 7.735 9.648 -15.786 1.00 63.91 89 ARG A C 1
ATOM 731 O O . ARG A 1 89 ? 7.102 10.003 -16.774 1.00 63.91 89 ARG A O 1
ATOM 738 N N . TRP A 1 90 ? 7.162 9.289 -14.630 1.00 68.25 90 TRP A N 1
ATOM 739 C CA . TRP A 1 90 ? 5.708 9.257 -14.420 1.00 68.25 90 TRP A CA 1
ATOM 740 C C . TRP A 1 90 ? 5.307 9.415 -12.942 1.00 68.25 90 TRP A C 1
ATOM 742 O O . TRP A 1 90 ? 5.999 8.868 -12.082 1.00 68.25 90 TRP A O 1
ATOM 752 N N . PRO A 1 91 ? 4.149 10.039 -12.636 1.00 84.44 91 PRO A N 1
ATOM 753 C CA . PRO A 1 91 ? 3.525 9.947 -11.316 1.00 84.44 91 PRO A CA 1
ATOM 754 C C . PRO A 1 91 ? 3.176 8.489 -11.003 1.00 84.44 91 PRO A C 1
ATOM 756 O O . PRO A 1 91 ? 2.448 7.840 -11.764 1.00 84.44 91 PRO A O 1
ATOM 759 N N . SER A 1 92 ? 3.710 7.977 -9.894 1.00 90.62 92 SER A N 1
ATOM 760 C CA . SER A 1 92 ? 3.706 6.546 -9.578 1.00 90.62 92 SER A CA 1
ATOM 761 C C . SER A 1 92 ? 2.299 5.931 -9.567 1.00 90.62 92 SER A C 1
ATOM 763 O O . SER A 1 92 ? 2.026 4.974 -10.294 1.00 90.62 92 SER A O 1
ATOM 765 N N . ASP A 1 93 ? 1.376 6.547 -8.829 1.00 93.62 93 ASP A N 1
ATOM 766 C CA . ASP A 1 93 ? 0.003 6.061 -8.654 1.00 93.62 93 ASP A CA 1
ATOM 767 C C . ASP A 1 93 ? -0.790 6.063 -9.966 1.00 93.62 93 ASP A C 1
ATOM 769 O O . ASP A 1 93 ? -1.539 5.129 -10.250 1.00 93.62 93 ASP A O 1
ATOM 773 N N . LEU A 1 94 ? -0.604 7.093 -10.802 1.00 93.25 94 LEU A N 1
ATOM 774 C CA . LEU A 1 94 ? -1.265 7.172 -12.108 1.00 93.25 94 LEU A CA 1
ATOM 775 C C . LEU A 1 94 ? -0.756 6.084 -13.047 1.00 93.25 94 LEU A C 1
ATOM 777 O O . LEU A 1 94 ? -1.528 5.486 -13.792 1.00 93.25 94 LEU A O 1
ATOM 781 N N . ARG A 1 95 ? 0.549 5.800 -13.010 1.00 93.50 95 ARG A N 1
ATOM 782 C CA . ARG A 1 95 ? 1.111 4.721 -13.819 1.00 93.50 95 ARG A CA 1
ATOM 783 C C . ARG A 1 95 ? 0.626 3.362 -13.337 1.00 93.50 95 ARG A C 1
ATOM 785 O O . ARG A 1 95 ? 0.266 2.531 -14.164 1.00 93.50 95 ARG A O 1
ATOM 792 N N . PHE A 1 96 ? 0.606 3.144 -12.024 1.00 97.19 96 PHE A N 1
ATOM 793 C CA . PHE A 1 96 ? 0.106 1.909 -11.432 1.00 97.19 96 PHE A CA 1
ATOM 794 C C . PHE A 1 96 ? -1.366 1.671 -11.778 1.00 97.19 96 PHE A C 1
ATOM 796 O O . PHE A 1 96 ? -1.685 0.627 -12.335 1.00 97.19 96 PHE A O 1
ATOM 803 N N . THR A 1 97 ? -2.243 2.651 -11.556 1.00 97.12 97 THR A N 1
ATOM 804 C CA . THR A 1 97 ? -3.680 2.531 -11.876 1.00 97.12 97 THR A CA 1
ATOM 805 C C . THR A 1 97 ? -3.939 2.281 -13.360 1.00 97.12 97 THR A C 1
ATOM 807 O O . THR A 1 97 ? -4.795 1.470 -13.697 1.00 97.12 97 THR A O 1
ATOM 810 N N . GLN A 1 98 ? -3.158 2.885 -14.260 1.00 96.62 98 GLN A N 1
ATOM 811 C CA . GLN A 1 98 ? -3.245 2.591 -15.695 1.00 96.62 98 GLN A CA 1
ATOM 812 C C . GLN A 1 98 ? -2.770 1.185 -16.066 1.00 96.62 98 GLN A C 1
ATOM 814 O O . GLN A 1 98 ? -3.276 0.614 -17.028 1.00 96.62 98 GLN A O 1
ATOM 819 N N . MET A 1 99 ? -1.771 0.637 -15.371 1.00 97.38 99 MET A N 1
ATOM 820 C CA . MET A 1 99 ? -1.361 -0.756 -15.575 1.00 97.38 99 MET A CA 1
ATOM 821 C C . MET A 1 99 ? -2.407 -1.714 -15.009 1.00 97.38 99 MET A C 1
ATOM 823 O O . MET A 1 99 ? -2.794 -2.638 -15.713 1.00 97.38 99 MET A O 1
ATOM 827 N N . LEU A 1 100 ? -2.933 -1.434 -13.815 1.00 98.12 100 LEU A N 1
ATOM 828 C CA . LEU A 1 100 ? -4.008 -2.198 -13.184 1.00 98.12 100 LEU A CA 1
ATOM 829 C C . LEU A 1 100 ? -5.242 -2.295 -14.100 1.00 98.12 100 LEU A C 1
ATOM 831 O O . LEU A 1 100 ? -5.712 -3.399 -14.360 1.00 98.12 100 LEU A O 1
ATOM 835 N N . ASP A 1 101 ? -5.700 -1.167 -14.652 1.00 97.56 101 ASP A N 1
ATOM 836 C CA . ASP A 1 101 ? -6.815 -1.093 -15.614 1.00 97.56 101 ASP A CA 1
ATOM 837 C C . ASP A 1 101 ? -6.541 -1.885 -16.904 1.00 97.56 101 ASP A C 1
ATOM 839 O O . ASP A 1 101 ? -7.398 -2.600 -17.411 1.00 97.56 101 ASP A O 1
ATOM 843 N N . ARG A 1 102 ? -5.319 -1.790 -17.447 1.00 97.50 102 ARG A N 1
ATOM 844 C CA . ARG A 1 102 ? -4.974 -2.420 -18.733 1.00 97.50 102 ARG A CA 1
ATOM 845 C C . ARG A 1 102 ? -4.648 -3.905 -18.641 1.00 97.50 102 ARG A C 1
ATOM 847 O O . ARG A 1 102 ? -4.721 -4.590 -19.660 1.00 97.50 102 ARG A O 1
ATOM 854 N N . GLN A 1 103 ? -4.174 -4.371 -17.490 1.00 97.69 103 GLN A N 1
ATOM 855 C CA . GLN A 1 103 ? -3.600 -5.710 -17.334 1.00 97.69 103 GLN A CA 1
ATOM 856 C C . GLN A 1 103 ? -4.468 -6.643 -16.484 1.00 97.69 103 GLN A C 1
ATOM 858 O O . GLN A 1 103 ? -4.166 -7.832 -16.400 1.00 97.69 103 GLN A O 1
ATOM 863 N N . THR A 1 104 ? -5.559 -6.141 -15.901 1.00 96.94 104 THR A N 1
ATOM 864 C CA . THR A 1 104 ? -6.489 -6.927 -15.081 1.00 96.94 104 THR A CA 1
ATOM 865 C C . THR A 1 104 ? -7.942 -6.685 -15.502 1.00 96.94 104 THR A C 1
ATOM 867 O O . THR A 1 104 ? -8.220 -5.841 -16.346 1.00 96.94 104 THR A O 1
ATOM 870 N N . ASN A 1 105 ? -8.879 -7.435 -14.913 1.00 94.88 105 ASN A N 1
ATOM 871 C CA . ASN A 1 105 ? -10.321 -7.208 -15.083 1.00 94.88 105 ASN A CA 1
ATOM 872 C C . ASN A 1 105 ? -10.927 -6.363 -13.946 1.00 94.88 105 ASN A C 1
ATOM 874 O O . ASN A 1 105 ? -12.147 -6.335 -13.792 1.00 94.88 105 ASN A O 1
ATOM 878 N N . ILE A 1 106 ? -10.096 -5.733 -13.112 1.00 95.38 106 ILE A N 1
ATOM 879 C CA . ILE A 1 106 ? -10.571 -4.828 -12.063 1.00 95.38 106 ILE A CA 1
ATOM 880 C C . ILE A 1 106 ? -11.061 -3.554 -12.755 1.00 95.38 106 ILE A C 1
ATOM 882 O O . ILE A 1 106 ? -10.320 -2.947 -13.522 1.00 95.38 106 ILE A O 1
ATOM 886 N N . ASP A 1 107 ? -12.306 -3.148 -12.499 1.00 94.81 107 ASP A N 1
ATOM 887 C CA . ASP A 1 107 ? -12.844 -1.901 -13.045 1.00 94.81 107 ASP A CA 1
ATOM 888 C C . ASP A 1 107 ? -12.260 -0.717 -12.262 1.00 94.81 107 ASP A C 1
ATOM 890 O O . ASP A 1 107 ? -12.676 -0.441 -11.138 1.00 94.81 107 ASP A O 1
ATOM 894 N N . VAL A 1 108 ? -11.247 -0.051 -12.819 1.00 96.94 108 VAL A N 1
ATOM 895 C CA . VAL A 1 108 ? -10.511 1.028 -12.145 1.00 96.94 108 VAL A CA 1
ATOM 896 C C . VAL A 1 108 ? -11.061 2.393 -12.561 1.00 96.94 108 VAL A C 1
ATOM 898 O O . VAL A 1 108 ? -11.293 2.680 -13.738 1.00 96.94 108 VAL A O 1
ATOM 901 N N . ALA A 1 109 ? -11.242 3.291 -11.597 1.00 95.75 109 ALA A N 1
ATOM 902 C CA . ALA A 1 109 ? -11.472 4.703 -11.874 1.00 95.75 109 ALA A CA 1
ATOM 903 C C . ALA A 1 109 ? -10.131 5.410 -12.144 1.00 95.75 109 ALA A C 1
ATOM 905 O O . ALA A 1 109 ? -9.251 5.456 -11.282 1.00 95.75 109 ALA A O 1
ATOM 906 N N . LEU A 1 110 ? -9.971 5.962 -13.350 1.00 94.69 110 LEU A N 1
ATOM 907 C CA . LEU A 1 110 ? -8.764 6.679 -13.765 1.00 94.69 110 LEU A CA 1
ATOM 908 C C . LEU A 1 110 ? -8.947 8.192 -13.618 1.00 94.69 110 LEU A C 1
ATOM 910 O O . LEU A 1 110 ? -9.905 8.762 -14.138 1.00 94.69 110 LEU A O 1
ATOM 914 N N . TYR A 1 111 ? -7.979 8.841 -12.972 1.00 92.56 111 TYR A N 1
ATOM 915 C CA . TYR A 1 111 ? -7.975 10.280 -12.699 1.00 92.56 111 TYR A CA 1
ATOM 916 C C . TYR A 1 111 ? -6.789 10.976 -13.369 1.00 92.56 111 TYR A C 1
ATOM 918 O O . TYR A 1 111 ? -5.784 10.350 -13.707 1.00 92.56 111 TYR A O 1
ATOM 926 N N . SER A 1 112 ? -6.895 12.296 -13.550 1.00 89.88 112 SER A N 1
ATOM 927 C CA . SER A 1 112 ? -5.795 13.123 -14.062 1.00 89.88 112 SER A CA 1
ATOM 928 C C . SER A 1 112 ? -4.683 13.346 -13.039 1.00 89.88 112 SER A C 1
ATOM 930 O O . SER A 1 112 ? -3.539 13.552 -13.432 1.00 89.88 112 SER A O 1
ATOM 932 N N . ASN A 1 113 ? -5.020 13.297 -11.749 1.00 89.56 113 ASN A N 1
ATOM 933 C CA . ASN A 1 113 ? -4.096 13.423 -10.627 1.00 89.56 113 ASN A CA 1
ATOM 934 C C . ASN A 1 113 ? -4.293 12.238 -9.672 1.00 89.56 113 ASN A C 1
ATOM 936 O O . ASN A 1 113 ? -5.395 11.682 -9.624 1.00 89.56 113 ASN A O 1
ATOM 940 N N . PRO A 1 114 ? -3.268 11.836 -8.901 1.00 91.81 114 PRO A N 1
ATOM 941 C CA . PRO A 1 114 ? -3.454 10.908 -7.794 1.00 91.81 114 PRO A CA 1
ATOM 942 C C . PRO A 1 114 ? -4.515 11.424 -6.815 1.00 91.81 114 PRO A C 1
ATOM 944 O O . PRO A 1 114 ? -4.793 12.626 -6.756 1.00 91.81 114 PRO A O 1
ATOM 947 N N . GLN A 1 115 ? -5.096 10.508 -6.050 1.00 94.06 115 GLN A N 1
ATOM 948 C CA . GLN A 1 115 ? -6.241 10.783 -5.191 1.00 94.06 115 GLN A CA 1
ATOM 949 C C . GLN A 1 115 ? -5.904 10.504 -3.722 1.00 94.06 115 GLN A C 1
ATOM 951 O O . GLN A 1 115 ? -5.162 9.564 -3.418 1.00 94.06 115 GLN A O 1
ATOM 956 N N . PHE A 1 116 ? -6.452 11.296 -2.799 1.00 95.62 116 PHE A N 1
ATOM 957 C CA . PHE A 1 116 ? -6.262 11.094 -1.360 1.00 95.62 116 PHE A CA 1
ATOM 958 C C . PHE A 1 116 ? -7.540 11.246 -0.535 1.00 95.62 116 PHE A C 1
ATOM 960 O O . PHE A 1 116 ? -8.491 11.914 -0.936 1.00 95.62 116 PHE A O 1
ATOM 967 N N . VAL A 1 117 ? -7.515 10.674 0.669 1.00 96.44 117 VAL A N 1
ATOM 968 C CA . VAL A 1 117 ? -8.470 10.935 1.752 1.00 96.44 117 VAL A CA 1
ATOM 969 C C . VAL A 1 117 ? -7.708 11.259 3.035 1.00 96.44 117 VAL A C 1
ATOM 971 O O . VAL A 1 117 ? -6.664 10.668 3.308 1.00 96.44 117 VAL A O 1
ATOM 974 N N . SER A 1 118 ? -8.193 12.214 3.830 1.00 96.44 118 SER A N 1
ATOM 975 C CA . SER A 1 118 ? -7.619 12.487 5.154 1.00 96.44 118 SER A CA 1
ATOM 976 C C . SER A 1 118 ? -8.058 11.437 6.167 1.00 96.44 118 SER A C 1
ATOM 978 O O . SER A 1 118 ? -9.210 11.015 6.154 1.00 96.44 118 SER A O 1
ATOM 980 N N . ILE A 1 119 ? -7.181 11.067 7.104 1.00 97.25 119 ILE A N 1
ATOM 981 C CA . ILE A 1 119 ? -7.571 10.211 8.236 1.00 97.25 119 ILE A CA 1
ATOM 982 C C . ILE A 1 119 ? -8.700 10.822 9.085 1.00 97.25 119 ILE A C 1
ATOM 984 O O . ILE A 1 119 ? -9.482 10.094 9.695 1.00 97.25 119 ILE A O 1
ATOM 988 N N . ASP A 1 120 ? -8.803 12.150 9.099 1.00 96.44 120 ASP A N 1
ATOM 989 C CA . ASP A 1 120 ? -9.835 12.886 9.833 1.00 96.44 120 ASP A CA 1
ATOM 990 C C . ASP A 1 120 ? -11.157 13.010 9.051 1.00 96.44 120 ASP A C 1
ATOM 992 O O . ASP A 1 120 ? -12.140 13.504 9.593 1.00 96.44 120 ASP A O 1
ATOM 996 N N . ASP A 1 121 ? -11.198 12.558 7.794 1.00 95.88 121 ASP A N 1
ATOM 997 C CA . ASP A 1 121 ? -12.383 12.625 6.935 1.00 95.88 121 ASP A CA 1
ATOM 998 C C . ASP A 1 121 ? -13.260 11.376 7.113 1.00 95.88 121 ASP A C 1
ATOM 1000 O O . ASP A 1 121 ? -12.753 10.254 7.179 1.00 95.88 121 ASP A O 1
ATOM 1004 N N . ASP A 1 122 ? -14.580 11.545 7.211 1.00 94.25 122 ASP A N 1
ATOM 1005 C CA . ASP A 1 122 ? -15.539 10.443 7.361 1.00 94.25 122 ASP A CA 1
ATOM 1006 C C . ASP A 1 122 ? -15.650 9.563 6.110 1.00 94.25 122 ASP A C 1
ATOM 1008 O O . ASP A 1 122 ? -15.997 8.385 6.222 1.00 94.25 122 ASP A O 1
ATOM 1012 N N . TYR A 1 123 ? -15.239 10.064 4.941 1.00 94.88 123 TYR A N 1
ATOM 1013 C CA . TYR A 1 123 ? -15.096 9.242 3.740 1.00 94.88 123 TYR A CA 1
ATOM 1014 C C . TYR A 1 123 ? -13.991 8.189 3.849 1.00 94.88 123 TYR A C 1
ATOM 1016 O O . TYR A 1 123 ? -13.948 7.298 3.006 1.00 94.88 123 TYR A O 1
ATOM 1024 N N . LEU A 1 124 ? -13.136 8.217 4.882 1.00 96.06 124 LEU A N 1
ATOM 1025 C CA . LEU A 1 124 ? -12.152 7.162 5.159 1.00 96.06 124 LEU A CA 1
ATOM 1026 C C . LEU A 1 124 ? -12.773 5.758 5.062 1.00 96.06 124 LEU A C 1
ATOM 1028 O O . LEU A 1 124 ? -12.176 4.846 4.494 1.00 96.06 124 LEU A O 1
ATOM 1032 N N . PHE A 1 125 ? -13.989 5.601 5.589 1.00 95.88 125 PHE A N 1
ATOM 1033 C CA . PHE A 1 125 ? -14.692 4.320 5.656 1.00 95.88 125 PHE A CA 1
ATOM 1034 C C . PHE A 1 125 ? -15.354 3.895 4.337 1.00 95.88 125 PHE A C 1
ATOM 1036 O O . PHE A 1 125 ? -15.877 2.786 4.262 1.00 95.88 125 PHE A O 1
ATOM 1043 N N . ALA A 1 126 ? -15.346 4.749 3.310 1.00 94.44 126 ALA A N 1
ATOM 1044 C CA . ALA A 1 126 ? -15.896 4.431 1.993 1.00 94.44 126 ALA A CA 1
ATOM 1045 C C . ALA A 1 126 ? -14.930 3.608 1.123 1.00 94.44 126 ALA A C 1
ATOM 1047 O O . ALA A 1 126 ? -15.347 3.057 0.107 1.00 94.44 126 ALA A O 1
ATOM 1048 N N . TYR A 1 127 ? -13.651 3.516 1.504 1.00 96.06 127 TYR A N 1
ATOM 1049 C CA . TYR A 1 127 ? -12.621 2.873 0.689 1.00 96.06 127 TYR A CA 1
ATOM 1050 C C . TYR A 1 127 ? -12.211 1.515 1.270 1.00 96.06 127 TYR A C 1
ATOM 1052 O O . TYR A 1 127 ? -11.630 1.469 2.354 1.00 96.06 127 TYR A O 1
ATOM 1060 N N . PRO A 1 128 ? -12.416 0.392 0.559 1.00 95.62 128 PRO A N 1
ATOM 1061 C CA . PRO A 1 128 ? -11.999 -0.923 1.055 1.00 95.62 128 PRO A CA 1
ATOM 1062 C C . PRO A 1 128 ? -10.472 -1.062 1.146 1.00 95.62 128 PRO A C 1
ATOM 1064 O O . PRO A 1 128 ? -9.969 -1.893 1.895 1.00 95.62 128 PRO A O 1
ATOM 1067 N N . TYR A 1 129 ? -9.738 -0.220 0.417 1.00 98.19 129 TYR A N 1
ATOM 1068 C CA . TYR A 1 129 ? -8.290 -0.252 0.295 1.00 98.19 129 TYR A CA 1
ATOM 1069 C C . TYR A 1 129 ? -7.715 1.161 0.413 1.00 98.19 129 TYR A C 1
ATOM 1071 O O . TYR A 1 129 ? -8.173 2.080 -0.269 1.00 98.19 129 TYR A O 1
ATOM 1079 N N . LEU A 1 130 ? -6.681 1.322 1.236 1.00 98.56 130 LEU A N 1
ATOM 1080 C CA . LEU A 1 130 ? -5.934 2.566 1.388 1.00 98.56 130 LEU A CA 1
ATOM 1081 C C . LEU A 1 130 ? -4.437 2.318 1.228 1.00 98.56 130 LEU A C 1
ATOM 1083 O O . LEU A 1 130 ? -3.873 1.388 1.806 1.00 98.56 130 LEU A O 1
ATOM 1087 N N . PHE A 1 131 ? -3.788 3.202 0.477 1.00 98.44 131 PHE A N 1
ATOM 1088 C CA . PHE A 1 131 ? -2.348 3.200 0.273 1.00 98.44 131 PHE A CA 1
ATOM 1089 C C . PHE A 1 131 ? -1.651 4.205 1.200 1.00 98.44 131 PHE A C 1
ATOM 1091 O O . PHE A 1 131 ? -2.100 5.340 1.375 1.00 98.44 131 PHE A O 1
ATOM 1098 N N . VAL A 1 132 ? -0.531 3.797 1.786 1.00 97.56 132 VAL A N 1
ATOM 1099 C CA . VAL A 1 132 ? 0.283 4.586 2.714 1.00 97.56 132 VAL A CA 1
ATOM 1100 C C . VAL A 1 132 ? 1.737 4.469 2.284 1.00 97.56 132 VAL A C 1
ATOM 1102 O O . VAL A 1 132 ? 2.267 3.372 2.168 1.00 97.56 132 VAL A O 1
ATOM 1105 N N . THR A 1 133 ? 2.413 5.594 2.100 1.00 94.44 133 THR A N 1
ATOM 1106 C CA . THR A 1 133 ? 3.853 5.635 1.818 1.00 94.44 133 THR A CA 1
ATOM 1107 C C . THR A 1 133 ? 4.465 6.858 2.481 1.00 94.44 133 THR A C 1
ATOM 1109 O O . THR A 1 133 ? 3.758 7.828 2.737 1.00 94.44 133 THR A O 1
ATOM 1112 N N . GLY A 1 134 ? 5.763 6.820 2.757 1.00 92.00 134 GLY A N 1
ATOM 1113 C CA . GLY A 1 134 ? 6.525 7.955 3.266 1.00 92.00 134 GLY A CA 1
ATOM 1114 C C . GLY A 1 134 ? 7.963 7.558 3.584 1.00 92.00 134 GLY A C 1
ATOM 1115 O O . GLY A 1 134 ? 8.259 6.385 3.818 1.00 92.00 134 GLY A O 1
ATOM 1116 N N . HIS A 1 135 ? 8.872 8.532 3.603 1.00 89.88 135 HIS A N 1
ATOM 1117 C CA . HIS A 1 135 ? 10.233 8.342 4.112 1.00 89.88 135 HIS A CA 1
ATOM 1118 C C . HIS A 1 135 ? 10.251 8.292 5.641 1.00 89.88 135 HIS A C 1
ATOM 1120 O O . HIS A 1 135 ? 11.190 7.765 6.234 1.00 89.88 135 HIS A O 1
ATOM 1126 N N . VAL A 1 136 ? 9.237 8.870 6.291 1.00 86.19 136 VAL A N 1
ATOM 1127 C CA . VAL A 1 136 ? 9.096 8.913 7.749 1.00 86.19 136 VAL A CA 1
ATOM 1128 C C . VAL A 1 136 ? 7.707 8.454 8.181 1.00 86.19 136 VAL A C 1
ATOM 1130 O O . VAL A 1 136 ? 6.702 8.725 7.527 1.00 86.19 136 VAL A O 1
ATOM 1133 N N . GLY A 1 137 ? 7.672 7.776 9.329 1.00 83.06 137 GLY A N 1
ATOM 1134 C CA . GLY A 1 137 ? 6.459 7.226 9.925 1.00 83.06 137 GLY A CA 1
ATOM 1135 C C . GLY A 1 137 ? 5.385 8.257 10.274 1.00 83.06 137 GLY A C 1
ATOM 1136 O O . GLY A 1 137 ? 5.683 9.393 10.653 1.00 83.06 137 GLY A O 1
ATOM 1137 N N . PHE A 1 138 ? 4.129 7.819 10.226 1.00 90.62 138 PHE A N 1
ATOM 1138 C CA . PHE A 1 138 ? 2.976 8.563 10.734 1.00 90.62 138 PHE A CA 1
ATOM 1139 C C . PHE A 1 138 ? 3.048 8.797 12.251 1.00 90.62 138 PHE A C 1
ATOM 1141 O O . PHE A 1 138 ? 3.626 8.013 13.009 1.00 90.62 138 PHE A O 1
ATOM 1148 N N . ARG A 1 139 ? 2.413 9.882 12.708 1.00 90.31 139 ARG A N 1
ATOM 1149 C CA . ARG A 1 139 ? 2.263 10.237 14.127 1.00 90.31 139 ARG A CA 1
ATOM 1150 C C . ARG A 1 139 ? 0.812 10.575 14.439 1.00 90.31 139 ARG A C 1
ATOM 1152 O O . ARG A 1 139 ? 0.444 11.740 14.532 1.00 90.31 139 ARG A O 1
ATOM 1159 N N . PHE A 1 140 ? -0.004 9.541 14.588 1.00 94.94 140 PHE A N 1
ATOM 1160 C CA . PHE A 1 140 ? -1.433 9.704 14.825 1.00 94.94 140 PHE A CA 1
ATOM 1161 C C . PHE A 1 140 ? -1.756 10.210 16.235 1.00 94.94 140 PHE A C 1
ATOM 1163 O O . PHE A 1 140 ? -1.139 9.780 17.218 1.00 94.94 140 PHE A O 1
ATOM 1170 N N . SER A 1 141 ? -2.772 11.073 16.331 1.00 96.75 141 SER A N 1
ATOM 1171 C CA . SER A 1 141 ? -3.452 11.377 17.594 1.00 96.75 141 SER A CA 1
ATOM 1172 C C . SER A 1 141 ? -4.213 10.152 18.119 1.00 96.75 141 SER A C 1
ATOM 1174 O O . SER A 1 141 ? -4.312 9.119 17.448 1.00 96.75 141 SER A O 1
ATOM 1176 N N . GLN A 1 142 ? -4.765 10.243 19.329 1.00 97.06 142 GLN A N 1
ATOM 1177 C CA . GLN A 1 142 ? -5.552 9.145 19.889 1.00 97.06 142 GLN A CA 1
ATOM 1178 C C . GLN A 1 142 ? -6.857 8.915 19.109 1.00 97.06 142 GLN A C 1
ATOM 1180 O O . GLN A 1 142 ? -7.266 7.772 18.913 1.00 97.06 142 GLN A O 1
ATOM 1185 N N . GLU A 1 143 ? -7.479 9.989 18.633 1.00 97.75 143 GLU A N 1
ATOM 1186 C CA . GLU A 1 143 ? -8.697 9.971 17.824 1.00 97.75 143 GLU A CA 1
ATOM 1187 C C . GLU A 1 143 ? -8.426 9.333 16.459 1.00 97.75 143 GLU A C 1
ATOM 1189 O O . GLU A 1 143 ? -9.139 8.423 16.043 1.00 97.75 143 GLU A O 1
ATOM 1194 N N . GLN A 1 144 ? -7.339 9.734 15.798 1.00 98.06 144 GLN A N 1
ATOM 1195 C CA . GLN A 1 144 ? -6.906 9.171 14.517 1.00 98.06 144 GLN A CA 1
ATOM 1196 C C . GLN A 1 144 ? -6.584 7.676 14.624 1.00 98.06 144 GLN A C 1
ATOM 1198 O O . GLN A 1 144 ? -6.980 6.884 13.770 1.00 98.06 144 GLN A O 1
ATOM 1203 N N . LYS A 1 145 ? -5.931 7.268 15.718 1.00 98.00 145 LYS A N 1
ATOM 1204 C CA . LYS A 1 145 ? -5.708 5.856 16.062 1.00 98.00 145 LYS A CA 1
ATOM 1205 C C . LYS A 1 145 ? -7.020 5.075 16.154 1.00 98.00 145 LYS A C 1
ATOM 1207 O O . LYS A 1 145 ? -7.103 3.972 15.621 1.00 98.00 145 LYS A O 1
ATOM 1212 N N . TRP A 1 146 ? -8.049 5.637 16.785 1.00 97.88 146 TRP A N 1
ATOM 1213 C CA . TRP A 1 146 ? -9.368 5.002 16.882 1.00 97.88 146 TRP A CA 1
ATOM 1214 C C . TRP A 1 146 ? -10.093 4.906 15.549 1.00 97.88 146 TRP A C 1
ATOM 1216 O O . TRP A 1 146 ? -10.632 3.844 15.252 1.00 97.88 146 TRP A O 1
ATOM 1226 N N . ARG A 1 147 ? -10.021 5.938 14.708 1.00 98.12 147 ARG A N 1
ATOM 1227 C CA . ARG A 1 147 ? -10.574 5.883 13.347 1.00 98.12 147 ARG A CA 1
ATOM 1228 C C . ARG A 1 147 ? -9.897 4.804 12.504 1.00 98.12 147 ARG A C 1
ATOM 1230 O O . ARG A 1 147 ? -10.576 4.031 11.840 1.00 98.12 147 ARG A O 1
ATOM 1237 N N . LEU A 1 148 ? -8.569 4.695 12.579 1.00 97.94 148 LEU A N 1
ATOM 1238 C CA . LEU A 1 148 ? -7.829 3.660 11.854 1.00 97.94 148 LEU A CA 1
ATOM 1239 C C . LEU A 1 148 ? -8.104 2.252 12.397 1.00 97.94 148 LEU A C 1
ATOM 1241 O O . LEU A 1 148 ? -8.206 1.299 11.628 1.00 97.94 148 LEU A O 1
ATOM 1245 N N . LYS A 1 149 ? -8.254 2.116 13.718 1.00 97.81 149 LYS A N 1
ATOM 1246 C CA . LYS A 1 149 ? -8.682 0.862 14.341 1.00 97.81 149 LYS A CA 1
ATOM 1247 C C . LYS A 1 149 ? -10.053 0.433 13.826 1.00 97.81 149 LYS A C 1
ATOM 1249 O O . LYS A 1 149 ? -10.190 -0.691 13.358 1.00 97.81 149 LYS A O 1
ATOM 1254 N N . GLU A 1 150 ? -11.021 1.342 13.846 1.00 97.88 150 GLU A N 1
ATOM 1255 C CA . GLU A 1 150 ? -12.366 1.102 13.329 1.00 97.88 150 GLU A CA 1
ATOM 1256 C C . GLU A 1 150 ? -12.349 0.757 11.832 1.00 97.88 150 GLU A C 1
ATOM 1258 O O . GLU A 1 150 ? -13.018 -0.185 11.413 1.00 97.88 150 GLU A O 1
ATOM 1263 N N . TYR A 1 151 ? -11.552 1.466 11.028 1.00 98.19 151 TYR A N 1
ATOM 1264 C CA . TYR A 1 151 ? -11.366 1.181 9.603 1.00 98.19 151 TYR A CA 1
ATOM 1265 C C . TYR A 1 151 ? -10.934 -0.274 9.366 1.00 98.19 151 TYR A C 1
ATOM 1267 O O . TYR A 1 151 ? -11.545 -0.994 8.573 1.00 98.19 151 TYR A O 1
ATOM 1275 N N . LEU A 1 152 ? -9.916 -0.726 10.103 1.00 97.56 152 LEU A N 1
ATOM 1276 C CA . LEU A 1 152 ? -9.392 -2.086 10.002 1.00 97.56 152 LEU A CA 1
ATOM 1277 C C . LEU A 1 152 ? -10.392 -3.123 10.517 1.00 97.56 152 LEU A C 1
ATOM 1279 O O . LEU A 1 152 ? -10.568 -4.153 9.874 1.00 97.56 152 LEU A O 1
ATOM 1283 N N . GLU A 1 153 ? -11.085 -2.859 11.627 1.00 95.75 153 GLU A N 1
ATOM 1284 C CA . GLU A 1 153 ? -12.116 -3.752 12.179 1.00 95.75 153 GLU A CA 1
ATOM 1285 C C . GLU A 1 153 ? -13.324 -3.902 11.240 1.00 95.75 153 GLU A C 1
ATOM 1287 O O . GLU A 1 153 ? -13.917 -4.977 11.169 1.00 95.75 153 GLU A O 1
ATOM 1292 N N . ARG A 1 154 ? -13.653 -2.864 10.460 1.00 95.56 154 ARG A N 1
ATOM 1293 C CA . ARG A 1 154 ? -14.756 -2.866 9.482 1.00 95.56 154 ARG A CA 1
ATOM 1294 C C . ARG A 1 154 ? -14.475 -3.636 8.192 1.00 95.56 154 ARG A C 1
ATOM 1296 O O . ARG A 1 154 ? -15.387 -3.772 7.383 1.00 95.56 154 ARG A O 1
ATOM 1303 N N . GLY A 1 155 ? -13.256 -4.124 7.980 1.00 95.69 155 GLY A N 1
ATOM 1304 C CA . GLY A 1 155 ? -12.897 -4.797 6.727 1.00 95.69 155 GLY A CA 1
ATOM 1305 C C . GLY A 1 155 ? -11.822 -4.091 5.912 1.00 95.69 155 GLY A C 1
ATOM 1306 O O . GLY A 1 155 ? -11.343 -4.677 4.949 1.00 95.69 155 GLY A O 1
ATOM 1307 N N . GLY A 1 156 ? -11.418 -2.877 6.293 1.00 97.31 156 GLY A N 1
ATOM 1308 C CA . GLY A 1 156 ? -10.441 -2.098 5.543 1.00 97.31 156 GLY A CA 1
ATOM 1309 C C . GLY A 1 156 ? -9.096 -2.811 5.379 1.00 97.31 156 GLY A C 1
ATOM 1310 O O . GLY A 1 156 ? -8.679 -3.598 6.242 1.00 97.31 156 GLY A O 1
ATOM 1311 N N . PHE A 1 157 ? -8.430 -2.511 4.266 1.00 98.56 157 PHE A N 1
ATOM 1312 C CA . PHE A 1 157 ? -7.109 -3.009 3.906 1.00 98.56 157 PHE A CA 1
ATOM 1313 C C . PHE A 1 157 ? -6.125 -1.846 3.775 1.00 98.56 157 PHE A C 1
ATOM 1315 O O . PHE A 1 157 ? -6.334 -0.921 2.992 1.00 98.56 157 PHE A O 1
ATOM 1322 N N . LEU A 1 158 ? -5.021 -1.902 4.517 1.00 98.38 158 LEU A N 1
ATOM 1323 C CA . LEU A 1 158 ? -3.973 -0.889 4.481 1.00 98.38 158 LEU A CA 1
ATOM 1324 C C . LEU A 1 158 ? -2.716 -1.447 3.810 1.00 98.38 158 LEU A C 1
ATOM 1326 O O . LEU A 1 158 ? -2.037 -2.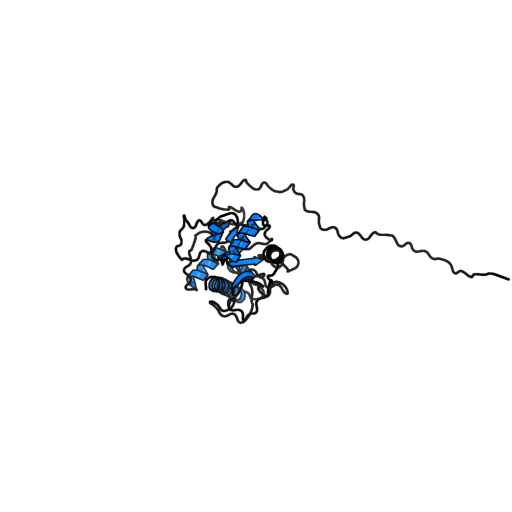307 4.372 1.00 98.38 158 LEU A O 1
ATOM 1330 N N . HIS A 1 159 ? -2.386 -0.933 2.630 1.00 98.62 159 HIS A N 1
ATOM 1331 C CA . HIS A 1 159 ? -1.117 -1.196 1.960 1.00 98.62 159 HIS A CA 1
ATOM 1332 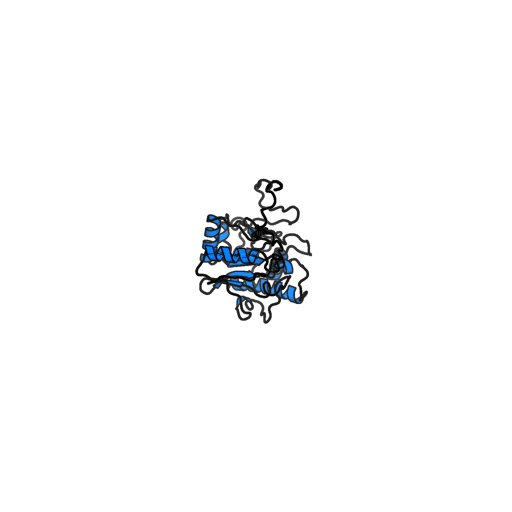C C . HIS A 1 159 ? -0.116 -0.117 2.369 1.00 98.62 159 HIS A C 1
ATOM 1334 O O . HIS A 1 159 ? -0.250 1.039 1.979 1.00 98.62 159 HIS A O 1
ATOM 1340 N N . ILE A 1 160 ? 0.886 -0.496 3.156 1.00 98.19 160 ILE A N 1
ATOM 1341 C CA . ILE A 1 160 ? 1.928 0.395 3.655 1.00 98.19 160 ILE A CA 1
ATOM 1342 C C . ILE A 1 160 ? 3.259 0.096 2.962 1.00 98.19 160 ILE A C 1
ATOM 1344 O O . ILE A 1 160 ? 3.686 -1.053 2.903 1.00 98.19 160 ILE A O 1
ATOM 1348 N N . GLU A 1 161 ? 3.944 1.141 2.520 1.00 96.00 161 GLU A N 1
ATOM 1349 C CA . GLU A 1 161 ? 5.286 1.091 1.943 1.00 96.00 161 GLU A CA 1
ATOM 1350 C C . GLU A 1 161 ? 6.279 1.890 2.798 1.00 96.00 161 GLU A C 1
ATOM 1352 O O . GLU A 1 161 ? 5.913 2.891 3.421 1.00 96.00 161 GLU A O 1
ATOM 1357 N N . ASP A 1 162 ? 7.548 1.477 2.815 1.00 94.94 162 ASP A N 1
ATOM 1358 C CA . ASP A 1 162 ? 8.658 2.306 3.305 1.00 94.94 162 ASP A CA 1
ATOM 1359 C C . ASP A 1 162 ? 9.381 2.940 2.120 1.00 94.94 162 ASP A C 1
ATOM 1361 O O . ASP A 1 162 ? 10.088 2.240 1.400 1.00 94.94 162 ASP A O 1
ATOM 1365 N N . CYS A 1 163 ? 9.215 4.252 1.917 1.00 92.00 163 CYS A N 1
ATOM 1366 C CA . CYS A 1 163 ? 9.655 4.894 0.675 1.00 92.00 163 CYS A CA 1
ATOM 1367 C C . CYS A 1 163 ? 11.180 4.826 0.456 1.00 92.00 163 CYS A C 1
ATOM 1369 O O . CYS A 1 163 ? 11.680 4.940 -0.664 1.00 92.00 163 CYS A O 1
ATOM 1371 N N . ASP A 1 164 ? 11.953 4.643 1.533 1.00 91.50 164 ASP A N 1
ATOM 1372 C CA . ASP A 1 164 ? 13.378 4.369 1.406 1.00 91.50 164 ASP A CA 1
ATOM 1373 C C . ASP A 1 164 ? 13.915 3.531 2.571 1.00 91.50 164 ASP A C 1
ATOM 1375 O O . ASP A 1 164 ? 14.477 4.031 3.553 1.00 91.50 164 ASP A O 1
ATOM 1379 N N . VAL A 1 165 ? 13.856 2.210 2.406 1.00 91.69 165 VAL A N 1
ATOM 1380 C CA . VAL A 1 165 ? 14.412 1.249 3.371 1.00 91.69 165 VAL A CA 1
ATOM 1381 C C . VAL A 1 165 ? 15.909 1.401 3.625 1.00 91.69 165 VAL A C 1
ATOM 1383 O O . VAL A 1 165 ? 16.406 0.927 4.646 1.00 91.69 165 VAL A O 1
ATOM 1386 N N . ARG A 1 166 ? 16.670 2.079 2.755 1.00 92.00 166 ARG A N 1
ATOM 1387 C CA . ARG A 1 166 ? 18.112 2.299 2.979 1.00 92.00 166 ARG A CA 1
ATOM 1388 C C . ARG A 1 166 ? 18.362 3.264 4.136 1.00 92.00 166 ARG A C 1
ATOM 1390 O O . ARG A 1 166 ? 19.451 3.245 4.719 1.00 92.00 166 ARG A O 1
ATOM 1397 N N . LEU A 1 167 ? 17.373 4.082 4.492 1.00 89.31 167 LEU A N 1
ATOM 1398 C CA . LEU A 1 167 ? 17.446 4.970 5.644 1.00 89.31 167 LEU A CA 1
ATOM 1399 C C . LEU A 1 167 ? 17.579 4.180 6.955 1.00 89.31 167 LEU A C 1
ATOM 1401 O O . LEU A 1 167 ? 17.388 2.962 7.018 1.00 89.31 167 LEU A O 1
ATOM 1405 N N . ASN A 1 168 ? 17.968 4.880 8.026 1.00 89.88 168 ASN A N 1
ATOM 1406 C CA . ASN A 1 168 ? 18.105 4.297 9.367 1.00 89.88 168 ASN A CA 1
ATOM 1407 C C . ASN A 1 168 ? 19.024 3.049 9.424 1.00 89.88 168 ASN A C 1
ATOM 1409 O O . ASN A 1 168 ? 18.796 2.094 10.177 1.00 89.88 168 ASN A O 1
ATOM 1413 N N . GLY A 1 169 ? 20.078 3.047 8.599 1.00 86.69 169 GLY A N 1
ATOM 1414 C CA . GLY A 1 169 ? 21.014 1.927 8.491 1.00 86.69 169 GLY A CA 1
ATOM 1415 C C . GLY A 1 169 ? 20.406 0.693 7.819 1.00 86.69 169 GLY A C 1
ATOM 1416 O O . GLY A 1 169 ? 20.673 -0.423 8.260 1.00 86.69 169 GLY A O 1
ATOM 1417 N N . GLY A 1 170 ? 19.579 0.889 6.788 1.00 86.12 170 GLY A N 1
ATOM 1418 C CA . GLY A 1 170 ? 18.952 -0.198 6.035 1.00 86.12 170 GLY A CA 1
ATOM 1419 C C . GLY A 1 170 ? 17.677 -0.759 6.664 1.00 86.12 170 GLY A C 1
ATOM 1420 O O . GLY A 1 170 ? 17.315 -1.886 6.346 1.00 86.12 170 GLY A O 1
ATOM 1421 N N . ARG A 1 171 ? 17.041 -0.029 7.589 1.00 86.50 171 ARG A N 1
ATOM 1422 C CA . ARG A 1 171 ? 15.819 -0.455 8.301 1.00 86.50 171 ARG A CA 1
ATOM 1423 C C . ARG A 1 171 ? 14.573 0.337 7.919 1.00 86.50 171 ARG A C 1
ATOM 1425 O O . ARG A 1 171 ? 13.483 -0.080 8.310 1.00 86.50 171 ARG A O 1
ATOM 1432 N N . GLY A 1 172 ? 14.751 1.457 7.220 1.00 89.56 172 GLY A N 1
ATOM 1433 C CA . GLY A 1 172 ? 13.696 2.434 6.992 1.00 89.56 172 GLY A CA 1
ATOM 1434 C C . GLY A 1 172 ? 13.156 3.044 8.292 1.00 89.56 172 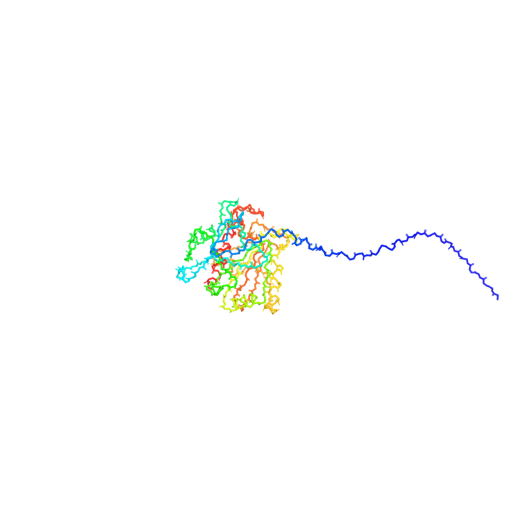GLY A C 1
ATOM 1435 O O . GLY A 1 172 ? 13.678 2.807 9.394 1.00 89.56 172 GLY A O 1
ATOM 1436 N N . PHE A 1 173 ? 12.117 3.863 8.165 1.00 92.75 173 PHE A N 1
ATOM 1437 C CA . PHE A 1 173 ? 11.444 4.503 9.301 1.00 92.75 173 PHE A CA 1
ATOM 1438 C C . PHE A 1 173 ? 9.971 4.101 9.431 1.00 92.75 173 PHE A C 1
ATOM 1440 O O . PHE A 1 173 ? 9.429 4.179 10.537 1.00 92.75 173 PHE A O 1
ATOM 1447 N N . MET A 1 174 ? 9.328 3.636 8.356 1.00 94.75 174 MET A N 1
ATOM 1448 C CA . MET A 1 174 ? 7.913 3.246 8.379 1.00 94.75 174 MET A CA 1
ATOM 1449 C C . MET A 1 174 ? 7.704 1.978 9.198 1.00 94.75 174 MET A C 1
ATOM 1451 O O . MET A 1 174 ? 6.774 1.898 9.995 1.00 94.75 174 MET A O 1
ATOM 1455 N N . ARG A 1 175 ? 8.627 1.020 9.091 1.00 94.31 175 ARG A N 1
ATOM 1456 C CA . ARG A 1 175 ? 8.566 -0.269 9.795 1.00 94.31 175 ARG A CA 1
ATOM 1457 C C . ARG A 1 175 ? 8.344 -0.141 11.308 1.00 94.31 175 ARG A C 1
ATOM 1459 O O . ARG A 1 175 ? 7.501 -0.833 11.877 1.00 94.31 175 ARG A O 1
ATOM 1466 N N . GLU A 1 176 ? 9.099 0.730 11.975 1.00 93.12 176 GLU A N 1
ATOM 1467 C CA . GLU A 1 176 ? 8.958 0.930 13.424 1.00 93.12 176 GLU A CA 1
ATOM 1468 C C . GLU A 1 176 ? 7.665 1.675 13.774 1.00 93.12 176 GLU A C 1
ATOM 1470 O O . GLU A 1 176 ? 7.025 1.343 14.771 1.00 93.12 176 GLU A O 1
ATOM 1475 N N . ALA A 1 177 ? 7.228 2.618 12.933 1.00 94.38 177 ALA A N 1
ATOM 1476 C CA . ALA A 1 177 ? 5.947 3.298 13.111 1.00 94.38 177 ALA A CA 1
ATOM 1477 C C . ALA A 1 177 ? 4.763 2.326 12.999 1.00 94.38 177 ALA A C 1
ATOM 1479 O O . ALA A 1 177 ? 3.871 2.360 13.847 1.00 94.38 177 ALA A O 1
ATOM 1480 N N . VAL A 1 178 ? 4.800 1.401 12.031 1.00 95.44 178 VAL A N 1
ATOM 1481 C CA . VAL A 1 178 ? 3.818 0.314 11.909 1.00 95.44 178 VAL A CA 1
ATOM 1482 C C . VAL A 1 178 ? 3.807 -0.526 13.182 1.00 95.44 178 VAL A C 1
ATOM 1484 O O . VAL A 1 178 ? 2.767 -0.649 13.817 1.00 95.44 178 VAL A O 1
ATOM 1487 N N . ARG A 1 179 ? 4.953 -1.047 13.634 1.00 95.00 179 ARG A N 1
ATOM 1488 C CA . ARG A 1 179 ? 5.012 -1.889 14.846 1.00 95.00 179 ARG A CA 1
ATOM 1489 C C . ARG A 1 179 ? 4.477 -1.196 16.097 1.00 95.00 179 ARG A C 1
ATOM 1491 O O . ARG A 1 179 ? 3.770 -1.832 16.878 1.00 95.00 179 ARG A O 1
ATOM 1498 N N . LEU A 1 180 ? 4.810 0.081 16.294 1.00 94.81 180 LEU A N 1
ATOM 1499 C CA . LEU A 1 180 ? 4.295 0.872 17.413 1.00 94.81 180 LEU A CA 1
ATOM 1500 C C . LEU A 1 180 ? 2.775 1.028 17.328 1.00 94.81 180 LEU A C 1
ATOM 1502 O O . LEU A 1 180 ? 2.089 0.765 18.312 1.00 94.81 180 LEU A O 1
ATOM 1506 N N . LEU A 1 181 ? 2.253 1.368 16.149 1.00 94.94 181 LEU A N 1
ATOM 1507 C CA . LEU A 1 181 ? 0.817 1.488 15.919 1.00 94.94 181 LEU A CA 1
ATOM 1508 C C . LEU A 1 181 ? 0.077 0.180 16.209 1.00 94.94 181 LEU A C 1
ATOM 1510 O O . LEU A 1 181 ? -0.916 0.197 16.929 1.00 94.94 181 LEU A O 1
ATOM 1514 N N . ILE A 1 182 ? 0.572 -0.959 15.714 1.00 96.00 182 ILE A N 1
ATOM 1515 C CA . ILE A 1 182 ? -0.056 -2.264 15.978 1.00 96.00 182 ILE A CA 1
ATOM 1516 C C . ILE A 1 182 ? -0.047 -2.582 17.464 1.00 96.00 182 ILE A C 1
ATOM 1518 O O . ILE A 1 182 ? -1.073 -2.976 18.006 1.00 96.00 182 ILE A O 1
ATOM 1522 N N . LYS A 1 183 ? 1.078 -2.358 18.147 1.00 96.25 183 LYS A N 1
ATOM 1523 C CA . LYS A 1 183 ? 1.178 -2.599 19.589 1.00 96.25 183 LYS A CA 1
ATOM 1524 C C . LYS A 1 183 ? 0.164 -1.777 20.391 1.00 96.25 183 LYS A C 1
ATOM 1526 O O . LYS A 1 183 ? -0.301 -2.239 21.429 1.00 96.25 183 LYS A O 1
ATOM 1531 N N . GLU A 1 184 ? -0.145 -0.565 19.942 1.00 96.00 184 GLU A N 1
ATOM 1532 C CA . GLU A 1 184 ? -1.099 0.324 20.606 1.00 96.00 184 GLU A CA 1
ATOM 1533 C C . GLU A 1 184 ? -2.561 0.009 20.256 1.00 96.00 184 GLU A C 1
ATOM 1535 O O . GLU A 1 184 ? -3.420 0.086 21.133 1.00 96.00 184 GLU A O 1
ATOM 1540 N N . LEU A 1 185 ? -2.858 -0.350 19.002 1.00 96.50 185 LEU A N 1
ATOM 1541 C CA . LEU A 1 185 ? -4.228 -0.604 18.540 1.00 96.50 185 LEU A CA 1
ATOM 1542 C C . LEU A 1 185 ? -4.706 -2.039 18.796 1.00 96.50 185 LEU A C 1
ATOM 1544 O O . LEU A 1 185 ? -5.873 -2.244 19.154 1.00 96.50 185 LEU A O 1
ATOM 1548 N N . PHE A 1 186 ? -3.804 -3.002 18.605 1.00 96.56 186 PHE A N 1
ATOM 1549 C CA . PHE A 1 186 ? -4.055 -4.444 18.562 1.00 96.56 186 PHE A CA 1
ATOM 1550 C C . PHE A 1 186 ? -2.902 -5.219 19.234 1.00 96.56 186 PHE A C 1
ATOM 1552 O O . PHE A 1 186 ? -2.153 -5.938 18.564 1.00 96.56 186 PHE A O 1
ATOM 1559 N N . PRO A 1 187 ? -2.699 -5.062 20.556 1.00 96.06 187 PRO A N 1
ATOM 1560 C CA . PRO A 1 187 ? -1.561 -5.642 21.279 1.00 96.06 187 PRO A CA 1
ATOM 1561 C C . PRO A 1 187 ? -1.468 -7.176 21.202 1.00 96.06 187 PRO A C 1
ATOM 1563 O O . PRO A 1 187 ? -0.403 -7.743 21.448 1.00 96.06 187 PRO A O 1
ATOM 1566 N N . GLU A 1 188 ? -2.570 -7.854 20.892 1.00 95.25 188 GLU A N 1
ATOM 1567 C CA . GLU A 1 188 ? -2.662 -9.299 20.695 1.00 95.25 188 GLU A CA 1
ATOM 1568 C C . GLU A 1 188 ? -2.238 -9.764 19.294 1.00 95.25 188 GLU A C 1
ATOM 1570 O O . GLU A 1 188 ? -1.920 -10.943 19.109 1.00 95.25 188 GLU A O 1
ATOM 1575 N N . LYS A 1 189 ? -2.226 -8.860 18.309 1.00 95.25 189 LYS A N 1
ATOM 1576 C CA . LYS A 1 189 ? -1.860 -9.167 16.925 1.00 95.25 189 LYS A CA 1
ATOM 1577 C C . LYS A 1 189 ? -0.346 -9.150 16.748 1.00 95.25 189 LYS A C 1
ATOM 1579 O O . LYS A 1 189 ? 0.389 -8.432 17.426 1.00 95.25 189 LYS A O 1
ATOM 1584 N N . LYS A 1 190 ? 0.132 -9.963 15.808 1.00 93.44 190 LYS A N 1
ATOM 1585 C CA . LYS A 1 190 ? 1.550 -10.064 15.462 1.00 93.44 190 LYS A CA 1
ATOM 1586 C C . LYS A 1 190 ? 1.779 -9.537 14.057 1.00 93.44 190 LYS A C 1
ATOM 1588 O O . LYS A 1 190 ? 0.933 -9.692 13.186 1.00 93.44 190 LYS A O 1
ATOM 1593 N N . VAL A 1 191 ? 2.948 -8.934 13.873 1.00 96.06 191 VAL A N 1
ATOM 1594 C CA . VAL A 1 191 ? 3.488 -8.638 12.549 1.00 96.06 191 VAL A CA 1
ATOM 1595 C C . VAL A 1 191 ? 4.230 -9.882 12.083 1.00 96.06 191 VAL A C 1
ATOM 1597 O O . VAL A 1 191 ? 5.220 -10.279 12.703 1.00 96.06 191 VAL A O 1
ATOM 1600 N N . GLU A 1 192 ? 3.731 -10.510 11.029 1.00 96.38 192 GLU A N 1
ATOM 1601 C CA . GLU A 1 192 ? 4.263 -11.758 10.489 1.00 96.38 192 GLU A CA 1
ATOM 1602 C C . GLU A 1 192 ? 4.959 -11.495 9.161 1.00 96.38 192 GLU A C 1
ATOM 1604 O O . GLU A 1 192 ? 4.516 -10.658 8.383 1.00 96.38 192 GLU A O 1
ATOM 1609 N N . ARG A 1 193 ? 6.069 -12.190 8.900 1.00 97.31 193 ARG A N 1
ATOM 1610 C CA . ARG A 1 193 ? 6.690 -12.170 7.571 1.00 97.31 193 ARG A CA 1
ATOM 1611 C C . ARG A 1 193 ? 5.889 -13.080 6.659 1.00 97.31 193 ARG A C 1
ATOM 1613 O O . ARG A 1 193 ? 5.595 -14.206 7.057 1.00 97.31 193 ARG A O 1
ATOM 1620 N N . LEU A 1 194 ? 5.588 -12.611 5.459 1.00 97.56 194 LEU A N 1
ATOM 1621 C CA . LEU A 1 194 ? 4.882 -13.414 4.474 1.00 97.56 194 LEU A CA 1
ATOM 1622 C C . LEU A 1 194 ? 5.846 -14.394 3.807 1.00 97.56 194 LEU A C 1
ATOM 1624 O O . LEU A 1 194 ? 6.962 -14.038 3.425 1.00 97.56 194 LEU A O 1
ATOM 1628 N N . ASP A 1 195 ? 5.408 -15.644 3.700 1.00 96.50 195 ASP A N 1
ATOM 1629 C CA . ASP A 1 195 ? 6.069 -16.660 2.888 1.00 96.50 195 ASP A CA 1
ATOM 1630 C C . ASP A 1 195 ? 5.576 -16.561 1.439 1.00 96.50 195 ASP A C 1
ATOM 1632 O O . ASP A 1 195 ? 4.423 -16.200 1.207 1.00 96.50 195 ASP A O 1
ATOM 1636 N N . LEU A 1 196 ? 6.421 -16.915 0.467 1.00 97.31 196 LEU A N 1
ATOM 1637 C CA . LEU A 1 196 ? 6.057 -16.863 -0.955 1.00 97.31 196 LEU A CA 1
ATOM 1638 C C . LEU A 1 196 ? 4.878 -17.777 -1.316 1.00 97.31 196 LEU A C 1
ATOM 1640 O O . LEU A 1 196 ? 4.246 -17.556 -2.339 1.00 97.31 196 LEU A O 1
ATOM 1644 N N . SER A 1 197 ? 4.535 -18.770 -0.492 1.00 97.19 197 SER A N 1
ATOM 1645 C CA . SER A 1 197 ? 3.316 -19.574 -0.669 1.00 97.19 197 SER A CA 1
ATOM 1646 C C . SER A 1 197 ? 2.016 -18.846 -0.293 1.00 97.19 197 SER A C 1
ATOM 1648 O O . SER A 1 197 ? 0.932 -19.367 -0.559 1.00 97.19 197 SER A O 1
ATOM 1650 N N . HIS A 1 198 ? 2.087 -17.664 0.329 1.00 97.56 198 HIS A N 1
ATOM 1651 C CA . HIS A 1 198 ? 0.902 -16.917 0.743 1.00 97.56 198 HIS A CA 1
ATOM 1652 C C . HIS A 1 198 ? 0.066 -16.476 -0.479 1.00 97.56 198 HIS A C 1
ATOM 1654 O O . HIS A 1 198 ? 0.643 -15.941 -1.426 1.00 97.56 198 HIS A O 1
ATOM 1660 N N . PRO A 1 199 ? -1.281 -16.596 -0.466 1.00 97.25 199 PRO A N 1
ATOM 1661 C CA . PRO A 1 199 ? -2.119 -16.309 -1.642 1.00 97.25 199 PRO A CA 1
ATOM 1662 C C . PRO A 1 199 ? -2.000 -14.887 -2.213 1.00 97.25 199 PRO A C 1
ATOM 1664 O O . PRO A 1 199 ? -2.286 -14.664 -3.387 1.00 97.25 199 PRO A O 1
ATOM 1667 N N . ILE A 1 200 ? -1.538 -13.926 -1.409 1.00 97.94 200 ILE A N 1
ATOM 1668 C CA . ILE A 1 200 ? -1.262 -12.555 -1.870 1.00 97.94 200 ILE A CA 1
ATOM 1669 C C . ILE A 1 200 ? -0.200 -12.498 -2.974 1.00 97.94 200 ILE A C 1
ATOM 1671 O O . ILE A 1 200 ? -0.213 -11.559 -3.745 1.00 97.94 200 ILE A O 1
ATOM 1675 N N . TYR A 1 201 ? 0.695 -13.484 -3.078 1.00 98.44 201 TYR A N 1
ATOM 1676 C CA . TYR A 1 201 ? 1.696 -13.574 -4.148 1.00 98.44 201 TYR A CA 1
ATOM 1677 C C . TYR A 1 201 ? 1.177 -14.298 -5.401 1.00 98.44 201 TYR A C 1
ATOM 1679 O O . TYR A 1 201 ? 1.923 -14.445 -6.364 1.00 98.44 201 TYR A O 1
ATOM 1687 N N . HIS A 1 202 ? -0.083 -14.754 -5.373 1.00 98.06 202 HIS A N 1
ATOM 1688 C CA . HIS A 1 202 ? -0.690 -15.662 -6.358 1.00 98.06 202 HIS A CA 1
ATOM 1689 C C . HIS A 1 202 ? -2.097 -15.232 -6.796 1.00 98.06 202 HIS A C 1
ATOM 1691 O O . HIS A 1 202 ? -2.841 -16.028 -7.363 1.00 98.06 202 HIS A O 1
ATOM 1697 N N . SER A 1 203 ? -2.511 -14.002 -6.477 1.00 97.06 203 SER A N 1
ATOM 1698 C CA . SER A 1 203 ? -3.905 -13.566 -6.654 1.00 97.06 203 SER A CA 1
ATOM 1699 C C . SER A 1 203 ? -4.267 -13.294 -8.120 1.00 97.06 203 SER A C 1
ATOM 1701 O O . SER A 1 203 ? -5.328 -13.708 -8.580 1.00 97.06 203 SER A O 1
ATOM 1703 N N . ILE A 1 204 ? -3.386 -12.624 -8.865 1.00 97.88 204 ILE A N 1
ATOM 1704 C CA . ILE A 1 204 ? -3.532 -12.302 -10.298 1.00 97.88 204 ILE A CA 1
ATOM 1705 C C . ILE A 1 204 ? -2.361 -12.888 -11.098 1.00 97.88 204 ILE A C 1
ATOM 1707 O O . ILE A 1 204 ? -2.560 -13.506 -12.144 1.00 97.88 204 ILE A O 1
ATOM 1711 N N . TYR A 1 205 ? -1.146 -12.706 -10.589 1.00 98.25 205 TYR A N 1
ATOM 1712 C CA . TYR A 1 205 ? 0.115 -13.228 -11.099 1.00 98.25 205 TYR A CA 1
ATOM 1713 C C . TYR A 1 205 ? 0.709 -14.201 -10.086 1.00 98.25 205 TYR A C 1
ATOM 1715 O O . TYR A 1 205 ? 0.503 -14.040 -8.887 1.00 98.25 205 TYR A O 1
ATOM 1723 N N . ASP A 1 206 ? 1.463 -15.184 -10.569 1.00 98.12 206 ASP A N 1
ATOM 1724 C CA . ASP A 1 206 ? 2.157 -16.174 -9.741 1.00 98.12 206 ASP A CA 1
ATOM 1725 C C . ASP A 1 206 ? 3.614 -15.739 -9.517 1.00 98.12 206 ASP A C 1
ATOM 1727 O O . ASP A 1 206 ? 4.392 -15.592 -10.469 1.00 98.12 206 ASP A O 1
ATOM 1731 N N . HIS A 1 207 ? 3.985 -15.522 -8.255 1.00 97.50 207 HIS A N 1
ATOM 1732 C CA . HIS A 1 207 ? 5.355 -15.221 -7.854 1.00 97.50 207 HIS A CA 1
ATOM 1733 C C . HIS A 1 207 ? 6.006 -16.395 -7.122 1.00 97.50 207 HIS A C 1
ATOM 1735 O O . HIS A 1 207 ? 5.692 -16.717 -5.979 1.00 97.50 207 HIS A O 1
ATOM 1741 N N . ASN A 1 208 ? 7.023 -16.969 -7.768 1.00 95.31 208 ASN A N 1
ATOM 1742 C CA . ASN A 1 208 ? 7.848 -18.045 -7.210 1.00 95.31 208 ASN A CA 1
ATOM 1743 C C . ASN A 1 208 ? 9.147 -17.539 -6.558 1.00 95.31 208 ASN A C 1
ATOM 1745 O O . ASN A 1 208 ? 9.887 -18.309 -5.945 1.00 95.31 208 ASN A O 1
ATOM 1749 N N . GLU A 1 209 ? 9.429 -16.244 -6.675 1.00 96.12 209 GLU A N 1
ATOM 1750 C CA . GLU A 1 209 ? 10.563 -15.581 -6.044 1.00 96.12 209 GLU A CA 1
ATOM 1751 C C . GLU A 1 209 ? 10.193 -14.167 -5.592 1.00 96.12 209 GLU A C 1
ATOM 1753 O O . GLU A 1 209 ? 9.262 -13.554 -6.114 1.00 96.12 209 GLU A O 1
ATOM 1758 N N . TYR A 1 210 ? 10.937 -13.651 -4.612 1.00 97.25 210 TYR A N 1
ATOM 1759 C CA . TYR A 1 210 ? 10.766 -12.294 -4.105 1.00 97.25 210 TYR A CA 1
ATOM 1760 C C . TYR A 1 210 ? 11.820 -11.371 -4.717 1.00 97.25 210 TYR A C 1
ATOM 1762 O O . TYR A 1 210 ? 13.005 -11.476 -4.379 1.00 97.25 210 TYR A O 1
ATOM 1770 N N . LEU A 1 211 ? 11.390 -10.436 -5.568 1.00 97.25 211 LEU A N 1
ATOM 1771 C CA . LEU A 1 211 ? 12.274 -9.412 -6.138 1.00 97.25 211 LEU A CA 1
ATOM 1772 C C . LEU A 1 211 ? 12.141 -8.054 -5.433 1.00 97.25 211 LEU A C 1
ATOM 1774 O O . LEU A 1 211 ? 13.112 -7.293 -5.392 1.00 97.25 211 LEU A O 1
ATOM 1778 N N . GLY A 1 212 ? 10.994 -7.781 -4.805 1.00 95.50 212 GLY A N 1
ATOM 1779 C CA . GLY A 1 212 ? 10.718 -6.540 -4.084 1.00 95.50 212 GLY A CA 1
ATOM 1780 C C . GLY A 1 212 ? 10.503 -5.328 -4.997 1.00 95.50 212 GLY A C 1
ATOM 1781 O O . GLY A 1 212 ? 10.419 -5.448 -6.215 1.00 95.50 212 GLY A O 1
ATOM 1782 N N . GLY A 1 213 ? 10.433 -4.149 -4.382 1.00 96.25 213 GLY A N 1
ATOM 1783 C CA . GLY A 1 213 ? 10.263 -2.857 -5.045 1.00 96.25 213 GLY A CA 1
ATOM 1784 C C . GLY A 1 213 ? 11.543 -2.305 -5.673 1.00 96.25 213 GLY A C 1
ATOM 1785 O O . GLY A 1 213 ? 12.300 -3.032 -6.311 1.00 96.25 213 GLY A O 1
ATOM 1786 N N . ASP A 1 214 ? 11.827 -1.011 -5.533 1.00 94.31 214 ASP A N 1
ATOM 1787 C CA . ASP A 1 214 ? 12.975 -0.399 -6.218 1.00 94.31 214 ASP A CA 1
ATOM 1788 C C . ASP A 1 214 ? 14.337 -0.726 -5.570 1.00 94.31 214 ASP A C 1
ATOM 1790 O O . ASP A 1 214 ? 15.383 -0.657 -6.238 1.00 94.31 214 ASP A O 1
ATOM 1794 N N . LYS A 1 215 ? 14.353 -1.070 -4.276 1.00 93.12 215 LYS A N 1
ATOM 1795 C CA . LYS A 1 215 ? 15.563 -1.439 -3.530 1.00 93.12 215 LYS A CA 1
ATOM 1796 C C . LYS A 1 215 ? 15.335 -2.667 -2.664 1.00 93.12 215 LYS A C 1
ATOM 1798 O O . LYS A 1 215 ? 14.596 -2.638 -1.685 1.00 93.12 215 LYS A O 1
ATOM 1803 N N . LEU A 1 216 ? 16.117 -3.710 -2.933 1.00 93.62 216 LEU A N 1
ATOM 1804 C CA . LEU A 1 216 ? 16.199 -4.879 -2.066 1.00 93.62 216 LEU A CA 1
ATOM 1805 C C . LEU A 1 216 ? 17.372 -4.746 -1.079 1.00 93.62 216 LEU A C 1
ATOM 1807 O O . LEU A 1 216 ? 18.541 -4.870 -1.453 1.00 93.62 216 LEU A O 1
ATOM 1811 N N . VAL A 1 217 ? 17.074 -4.500 0.200 1.00 93.62 217 VAL A N 1
ATOM 1812 C CA . VAL A 1 217 ? 18.087 -4.269 1.250 1.00 93.62 217 VAL A CA 1
ATOM 1813 C C . VAL A 1 217 ? 18.063 -5.392 2.276 1.00 93.62 217 VAL A C 1
ATOM 1815 O O . VAL A 1 217 ? 17.158 -5.494 3.095 1.00 93.62 217 VAL A O 1
ATOM 1818 N N . LYS A 1 218 ? 19.084 -6.247 2.293 1.00 92.94 218 LYS A N 1
ATOM 1819 C CA . LYS A 1 218 ? 19.163 -7.328 3.287 1.00 92.94 218 LYS A CA 1
ATOM 1820 C C . LYS A 1 218 ? 19.697 -6.806 4.633 1.00 92.94 218 LYS A C 1
ATOM 1822 O O . LYS A 1 218 ? 20.633 -6.009 4.633 1.00 92.94 218 LYS A O 1
ATOM 1827 N N . PRO A 1 219 ? 19.174 -7.284 5.779 1.00 92.81 219 PRO A N 1
ATOM 1828 C CA . PRO A 1 219 ? 18.124 -8.296 5.922 1.00 92.81 219 PRO A CA 1
ATOM 1829 C C . PRO A 1 219 ? 16.695 -7.732 6.053 1.00 92.81 219 PRO A C 1
ATOM 1831 O O . PRO A 1 219 ? 15.791 -8.515 6.305 1.00 92.81 219 PRO A O 1
ATOM 1834 N N . TYR A 1 220 ? 16.474 -6.416 5.968 1.00 89.12 220 TYR A N 1
ATOM 1835 C CA . TYR A 1 220 ? 15.216 -5.783 6.408 1.00 89.12 220 TYR A CA 1
ATOM 1836 C C . TYR A 1 220 ? 14.269 -5.339 5.280 1.00 89.12 220 TYR A C 1
ATOM 1838 O O . TYR A 1 220 ? 13.204 -4.810 5.561 1.00 89.12 220 TYR A O 1
ATOM 1846 N N . GLY A 1 221 ? 14.632 -5.524 4.019 1.00 91.50 221 GLY A N 1
ATOM 1847 C CA . GLY A 1 221 ? 13.899 -5.076 2.833 1.00 91.50 221 GLY A CA 1
ATOM 1848 C C . GLY A 1 221 ? 13.904 -6.147 1.749 1.00 91.50 221 GLY A C 1
ATOM 1849 O O . GLY A 1 221 ? 14.176 -5.853 0.591 1.00 91.50 221 GLY A O 1
ATOM 1850 N N . CYS A 1 222 ? 13.745 -7.409 2.150 1.00 94.56 222 CYS A N 1
ATOM 1851 C CA . CYS A 1 222 ? 13.801 -8.577 1.266 1.00 94.56 222 CYS A CA 1
ATOM 1852 C C . CYS A 1 222 ? 12.684 -9.595 1.561 1.00 94.56 222 CYS A C 1
ATOM 1854 O O . CYS A 1 222 ? 12.891 -10.793 1.381 1.00 94.56 222 CYS A O 1
ATOM 1856 N N . TYR A 1 223 ? 11.576 -9.116 2.124 1.00 96.94 223 TYR A N 1
ATOM 1857 C CA . TYR A 1 223 ? 10.341 -9.842 2.417 1.00 96.94 223 TYR A CA 1
ATOM 1858 C C . TYR A 1 223 ? 9.262 -8.815 2.785 1.00 96.94 223 TYR A C 1
ATOM 1860 O O . TYR A 1 223 ? 9.604 -7.760 3.335 1.00 96.94 223 TYR A O 1
ATOM 1868 N N . ASP A 1 224 ? 7.992 -9.163 2.593 1.00 97.88 224 ASP A N 1
ATOM 1869 C CA . ASP A 1 224 ? 6.868 -8.366 3.090 1.00 97.88 224 ASP A CA 1
ATOM 1870 C C . ASP A 1 224 ? 6.411 -8.846 4.466 1.00 97.88 224 ASP A C 1
ATOM 1872 O O . ASP A 1 224 ? 6.703 -9.964 4.910 1.00 97.88 224 ASP A O 1
ATOM 1876 N N . GLU A 1 225 ? 5.692 -7.978 5.164 1.00 98.06 225 GLU A N 1
ATOM 1877 C CA . GLU A 1 225 ? 5.051 -8.290 6.431 1.00 98.06 225 GLU A CA 1
ATOM 1878 C C . GLU A 1 225 ? 3.541 -8.083 6.345 1.00 98.06 225 GLU A C 1
ATOM 1880 O O . GLU A 1 225 ? 3.056 -7.263 5.569 1.00 98.06 225 GLU A O 1
ATOM 1885 N N . ALA A 1 226 ? 2.791 -8.793 7.179 1.00 98.00 226 ALA A N 1
ATOM 1886 C CA . ALA A 1 226 ? 1.358 -8.605 7.311 1.00 98.00 226 ALA A CA 1
ATOM 1887 C C . ALA A 1 226 ? 0.896 -8.637 8.765 1.00 98.00 226 ALA A C 1
ATOM 1889 O O . ALA A 1 226 ? 1.545 -9.209 9.645 1.00 98.00 226 ALA A O 1
ATOM 1890 N N . ILE A 1 227 ? -0.265 -8.028 8.990 1.00 97.81 227 ILE A N 1
ATOM 1891 C CA . ILE A 1 227 ? -1.064 -8.182 10.198 1.00 97.81 227 ILE A CA 1
ATOM 1892 C C . ILE A 1 227 ? -2.431 -8.723 9.794 1.00 97.81 227 ILE A C 1
ATOM 1894 O O . ILE A 1 227 ? -3.178 -8.081 9.045 1.00 97.81 227 ILE A O 1
ATOM 1898 N N . THR A 1 228 ? -2.748 -9.902 10.321 1.00 96.44 228 THR A N 1
ATOM 1899 C CA . THR A 1 228 ? -3.946 -10.664 9.966 1.00 96.44 228 THR A CA 1
ATOM 1900 C C . THR A 1 228 ? -5.068 -10.450 10.984 1.00 96.44 228 THR A C 1
ATOM 1902 O O . THR A 1 228 ? -4.899 -10.575 12.205 1.00 96.44 228 THR A O 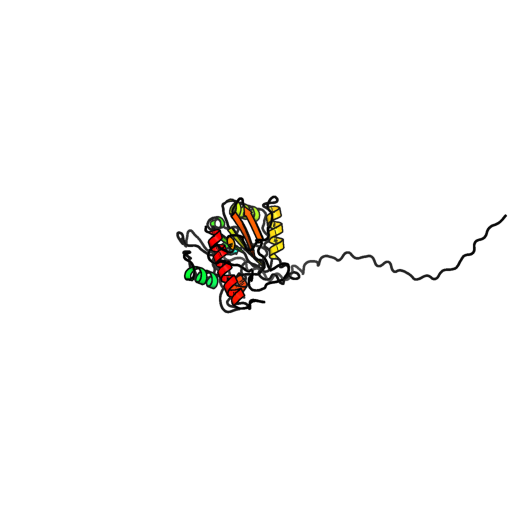1
ATOM 1905 N N . PHE A 1 229 ? -6.247 -10.127 10.470 1.00 93.38 229 PHE A N 1
ATOM 1906 C CA . PHE A 1 229 ? -7.498 -10.003 11.200 1.00 93.38 229 PHE A CA 1
ATOM 1907 C C . PHE A 1 229 ? -8.360 -11.205 10.825 1.00 93.38 229 PHE A C 1
ATOM 1909 O O . PHE A 1 229 ? -8.836 -11.298 9.699 1.00 93.38 229 PHE A O 1
ATOM 1916 N N . ASP A 1 230 ? -8.494 -12.137 11.768 1.00 87.12 230 ASP A N 1
ATOM 1917 C CA . ASP A 1 230 ? -9.096 -13.454 11.563 1.00 87.12 230 ASP A CA 1
ATOM 1918 C C . ASP A 1 230 ? -8.413 -14.198 10.408 1.00 87.12 230 ASP A C 1
ATOM 1920 O O . ASP A 1 230 ? -7.247 -14.560 10.558 1.00 87.12 230 ASP A O 1
ATOM 1924 N N . ASP A 1 231 ? -9.079 -14.354 9.264 1.00 88.38 231 ASP A N 1
ATOM 1925 C CA . ASP A 1 231 ? -8.557 -15.081 8.099 1.00 88.38 231 ASP A CA 1
ATOM 1926 C C . ASP A 1 231 ? -8.121 -14.160 6.941 1.00 88.38 231 ASP A C 1
ATOM 1928 O O . ASP A 1 231 ? -7.815 -14.639 5.850 1.00 88.38 231 ASP A O 1
ATOM 1932 N N . ARG A 1 232 ? -8.074 -12.834 7.148 1.00 94.19 232 ARG A N 1
ATOM 1933 C CA . ARG A 1 232 ? -7.665 -11.863 6.115 1.00 94.19 232 ARG A CA 1
ATOM 1934 C C . ARG A 1 232 ? -6.528 -10.957 6.566 1.00 94.19 232 ARG A C 1
ATOM 1936 O O . ARG A 1 232 ? -6.408 -10.608 7.739 1.00 94.19 232 ARG A O 1
ATOM 1943 N N . ILE A 1 233 ? -5.727 -10.488 5.616 1.00 97.75 233 ILE A N 1
ATOM 1944 C CA . ILE A 1 233 ? -4.768 -9.414 5.884 1.00 97.75 233 ILE A CA 1
ATOM 1945 C C . ILE A 1 233 ? -5.556 -8.109 6.028 1.00 97.75 233 ILE A C 1
ATOM 1947 O O . ILE A 1 233 ? -6.342 -7.761 5.152 1.00 97.75 233 ILE A O 1
ATOM 1951 N N . GLY A 1 234 ? -5.352 -7.393 7.134 1.00 97.88 234 GLY A N 1
ATOM 1952 C CA . GLY A 1 234 ? -5.842 -6.017 7.283 1.00 97.88 234 GLY A CA 1
ATOM 1953 C C . GLY A 1 234 ? -4.756 -4.988 6.996 1.00 97.88 234 GLY A C 1
ATOM 1954 O O . GLY A 1 234 ? -5.052 -3.887 6.548 1.00 97.88 234 GLY A O 1
ATOM 1955 N N . ILE A 1 235 ? -3.490 -5.341 7.231 1.00 98.56 235 ILE A N 1
ATOM 1956 C CA . ILE A 1 235 ? -2.347 -4.482 6.919 1.00 98.56 235 ILE A CA 1
ATOM 1957 C C . ILE A 1 235 ? -1.292 -5.313 6.212 1.00 98.56 235 ILE A C 1
ATOM 1959 O O . ILE A 1 235 ? -0.796 -6.284 6.780 1.00 98.56 235 ILE A O 1
ATOM 1963 N N . TYR A 1 236 ? -0.930 -4.891 5.010 1.00 98.62 236 TYR A N 1
ATOM 1964 C CA . TYR A 1 236 ? 0.213 -5.380 4.257 1.00 98.62 236 TYR A CA 1
ATOM 1965 C C . TYR A 1 236 ? 1.305 -4.312 4.298 1.00 98.62 236 TYR A C 1
ATOM 1967 O O . TYR A 1 236 ? 1.040 -3.146 4.013 1.00 98.62 236 TYR A O 1
ATOM 1975 N N . PHE A 1 237 ? 2.521 -4.691 4.676 1.00 98.31 237 PHE A N 1
ATOM 1976 C CA . PHE A 1 237 ? 3.670 -3.799 4.733 1.00 98.31 237 PHE A CA 1
ATOM 1977 C C . PHE A 1 237 ? 4.787 -4.313 3.827 1.00 98.31 237 PHE A C 1
ATOM 1979 O O . PHE A 1 237 ? 5.458 -5.295 4.160 1.00 98.31 237 PHE A O 1
ATOM 1986 N N . CYS A 1 238 ? 5.020 -3.610 2.719 1.00 97.56 238 CYS A N 1
ATOM 1987 C CA . CYS A 1 238 ? 6.170 -3.832 1.856 1.00 97.56 238 CYS A CA 1
ATOM 1988 C C . CYS A 1 238 ? 7.290 -2.848 2.238 1.00 97.56 238 CYS A C 1
ATOM 1990 O O . CYS A 1 238 ? 7.150 -1.632 2.147 1.00 97.56 238 CYS A O 1
ATOM 1992 N N . PRO A 1 239 ? 8.446 -3.332 2.713 1.00 95.56 239 PRO A N 1
ATOM 1993 C CA . PRO A 1 239 ? 9.563 -2.458 3.042 1.00 95.56 239 PRO A CA 1
ATOM 1994 C C . PRO A 1 239 ? 10.383 -2.060 1.812 1.00 95.56 239 PRO A C 1
ATOM 1996 O O . PRO A 1 239 ? 11.237 -1.203 1.933 1.00 95.56 239 PRO A O 1
ATOM 1999 N N . SER A 1 240 ? 10.237 -2.727 0.667 1.00 94.69 240 SER A N 1
ATOM 2000 C CA . SER A 1 240 ? 11.137 -2.530 -0.484 1.00 94.69 240 SER A CA 1
ATOM 2001 C C . SER A 1 240 ? 10.674 -1.479 -1.502 1.00 94.69 240 SER A C 1
ATOM 2003 O O . SER A 1 240 ? 11.362 -1.293 -2.503 1.00 94.69 240 SER A O 1
ATOM 2005 N N . ASP A 1 241 ? 9.550 -0.810 -1.233 1.00 95.00 241 ASP A N 1
ATOM 2006 C CA . ASP A 1 241 ? 8.930 0.259 -2.025 1.00 95.00 241 ASP A CA 1
ATOM 2007 C C . ASP A 1 241 ? 8.533 -0.123 -3.459 1.00 95.00 241 ASP A C 1
ATOM 2009 O O . ASP A 1 241 ? 9.260 0.145 -4.427 1.00 95.00 241 ASP A O 1
ATOM 2013 N N . LEU A 1 242 ? 7.344 -0.715 -3.625 1.00 97.31 242 LEU A N 1
ATOM 2014 C CA . LEU A 1 242 ? 6.778 -0.947 -4.959 1.00 97.31 242 LEU A CA 1
ATOM 2015 C C . LEU A 1 242 ? 6.496 0.383 -5.685 1.00 97.31 242 LEU A C 1
ATOM 2017 O O . LEU A 1 242 ? 6.689 0.496 -6.897 1.00 97.31 242 LEU A O 1
ATOM 2021 N N . ASN A 1 243 ? 6.119 1.426 -4.945 1.00 95.19 243 ASN A N 1
ATOM 2022 C CA . ASN A 1 243 ? 5.730 2.727 -5.481 1.00 95.19 243 ASN A CA 1
ATOM 2023 C C . ASN A 1 243 ? 6.906 3.475 -6.134 1.00 95.19 243 ASN A C 1
ATOM 2025 O O . ASN A 1 243 ? 6.737 4.059 -7.207 1.00 95.19 243 ASN A O 1
ATOM 2029 N N . CYS A 1 244 ? 8.121 3.400 -5.589 1.00 93.94 244 CYS A N 1
ATOM 2030 C CA . CYS A 1 244 ? 9.319 3.908 -6.272 1.00 93.94 244 CYS A CA 1
ATOM 2031 C C . CYS A 1 244 ? 9.622 3.142 -7.575 1.00 93.94 244 CYS A C 1
ATOM 2033 O O . CYS A 1 244 ? 10.095 3.731 -8.557 1.00 93.94 244 CYS A O 1
ATOM 2035 N N . ALA A 1 245 ? 9.350 1.834 -7.625 1.00 95.19 245 ALA A N 1
ATOM 2036 C CA . ALA A 1 245 ? 9.537 1.051 -8.845 1.00 95.19 245 ALA A CA 1
ATOM 2037 C C . ALA A 1 245 ? 8.540 1.483 -9.934 1.00 95.19 245 ALA A C 1
ATOM 2039 O O . ALA A 1 245 ? 8.937 1.641 -11.099 1.00 95.19 245 ALA A O 1
ATOM 2040 N N . TRP A 1 246 ? 7.286 1.756 -9.553 1.00 95.12 246 TRP A N 1
ATOM 2041 C CA . TRP A 1 246 ? 6.258 2.256 -10.467 1.00 95.12 246 TRP A CA 1
ATOM 2042 C C . TRP A 1 246 ? 6.581 3.662 -11.003 1.00 95.12 246 TRP A C 1
ATOM 2044 O O . TRP A 1 246 ? 6.411 3.907 -12.200 1.00 95.12 246 TRP A O 1
ATOM 2054 N N . GLU A 1 247 ? 7.161 4.546 -10.178 1.00 90.81 247 GLU A N 1
ATOM 2055 C CA . GLU A 1 247 ? 7.637 5.892 -10.576 1.00 90.81 247 GLU A CA 1
ATOM 2056 C C . GLU A 1 247 ? 8.695 5.836 -11.700 1.00 90.81 247 GLU A C 1
ATOM 2058 O O . GLU A 1 247 ? 8.852 6.772 -12.484 1.00 90.81 247 GLU A O 1
ATOM 2063 N N . GLY A 1 248 ? 9.410 4.712 -11.826 1.00 89.94 248 GLY A N 1
ATOM 2064 C CA . GLY A 1 248 ? 10.467 4.528 -12.823 1.00 89.94 248 GLY A CA 1
ATOM 2065 C C . GLY A 1 248 ? 11.885 4.570 -12.255 1.00 89.94 248 GLY A C 1
ATOM 2066 O O . GLY A 1 248 ? 12.847 4.581 -13.030 1.00 89.94 248 GLY A O 1
ATOM 2067 N N . ARG A 1 249 ? 12.059 4.545 -10.925 1.00 91.31 249 ARG A N 1
ATOM 2068 C CA . ARG A 1 249 ? 13.396 4.521 -10.312 1.00 91.31 249 ARG A CA 1
ATOM 2069 C C . ARG A 1 249 ? 14.194 3.287 -10.727 1.00 91.31 249 ARG A C 1
ATOM 2071 O O . ARG A 1 249 ? 13.607 2.230 -10.966 1.00 91.31 249 ARG A O 1
ATOM 2078 N N . PRO A 1 250 ? 15.533 3.362 -10.809 1.00 92.56 250 PRO A N 1
ATOM 2079 C CA . PRO A 1 250 ? 16.347 2.179 -11.067 1.00 92.56 250 PRO A CA 1
ATOM 2080 C C . PRO A 1 250 ? 16.111 1.112 -9.994 1.00 92.56 250 PRO A C 1
ATOM 2082 O O . PRO A 1 250 ? 16.389 1.350 -8.818 1.00 92.56 250 PRO A O 1
ATOM 2085 N N . CYS A 1 251 ? 15.609 -0.049 -10.403 1.00 96.00 251 CYS A N 1
ATOM 2086 C CA . CYS A 1 251 ? 15.387 -1.180 -9.511 1.00 96.00 251 CYS A CA 1
ATOM 2087 C C . CYS A 1 251 ? 16.691 -1.970 -9.357 1.00 96.00 251 CYS A C 1
ATOM 2089 O O . CYS A 1 251 ? 17.376 -2.245 -10.344 1.00 96.00 251 CYS A O 1
ATOM 2091 N N . SER A 1 252 ? 17.077 -2.276 -8.121 1.00 94.44 252 SER A N 1
ATOM 2092 C CA . SER A 1 252 ? 18.345 -2.943 -7.824 1.00 94.44 252 SER A CA 1
ATOM 2093 C C . SER A 1 252 ? 18.159 -4.017 -6.753 1.00 94.44 252 SER A C 1
ATOM 2095 O O . SER A 1 252 ? 17.633 -3.705 -5.679 1.00 94.44 252 SER A O 1
ATOM 2097 N N . PRO A 1 253 ? 18.715 -5.226 -6.965 1.00 95.69 253 PRO A N 1
ATOM 2098 C CA . PRO A 1 253 ? 19.680 -5.587 -8.017 1.00 95.69 253 PRO A CA 1
ATOM 2099 C C . PRO A 1 253 ? 19.079 -6.069 -9.354 1.00 95.69 253 PRO A C 1
ATOM 2101 O O . PRO A 1 253 ? 19.841 -6.281 -10.292 1.00 95.69 253 PRO A O 1
ATOM 2104 N N . GLY A 1 254 ? 17.762 -6.262 -9.451 1.00 95.38 254 GLY A N 1
ATOM 2105 C CA . GLY A 1 254 ? 17.116 -7.001 -10.545 1.00 95.38 254 GLY A CA 1
ATOM 2106 C C . GLY A 1 254 ? 16.673 -6.182 -11.763 1.00 95.38 254 GLY A C 1
ATOM 2107 O O . GLY A 1 254 ? 16.101 -6.742 -12.692 1.00 95.38 254 GLY A O 1
ATOM 2108 N N . GLY A 1 255 ? 16.916 -4.868 -11.805 1.00 97.19 255 GLY A N 1
ATOM 2109 C CA . GLY A 1 255 ? 16.615 -4.053 -12.987 1.00 97.19 255 GLY A CA 1
ATOM 2110 C C . GLY A 1 255 ? 15.141 -4.111 -13.411 1.00 97.19 255 GLY A C 1
ATOM 2111 O O . GLY A 1 255 ? 14.240 -4.036 -12.582 1.00 97.19 255 GLY A O 1
ATOM 2112 N N . GLU A 1 256 ? 14.880 -4.213 -14.714 1.00 96.88 256 GLU A N 1
ATOM 2113 C CA . GLU A 1 256 ? 13.509 -4.169 -15.245 1.00 96.88 256 GLU A CA 1
ATOM 2114 C C . GLU A 1 256 ? 12.665 -5.401 -14.889 1.00 96.88 256 GLU A C 1
ATOM 2116 O O . GLU A 1 256 ? 11.453 -5.266 -14.765 1.00 96.88 256 GLU A O 1
ATOM 2121 N N . GLU A 1 257 ? 13.278 -6.563 -14.650 1.00 97.88 257 GLU A N 1
ATOM 2122 C CA . GLU A 1 257 ? 12.568 -7.752 -14.155 1.00 97.88 257 GLU A CA 1
ATOM 2123 C C . GLU A 1 257 ? 11.997 -7.497 -12.755 1.00 97.88 257 GLU A C 1
ATOM 2125 O O . GLU A 1 257 ? 10.813 -7.710 -12.508 1.00 97.88 257 GLU A O 1
ATOM 2130 N N . GLN A 1 258 ? 12.803 -6.907 -11.867 1.00 98.19 258 GLN A N 1
ATOM 2131 C CA . GLN A 1 258 ? 12.344 -6.468 -10.549 1.00 98.19 258 GLN A CA 1
ATOM 2132 C C . GLN A 1 258 ? 11.265 -5.378 -10.645 1.00 98.19 258 GLN A C 1
ATOM 2134 O O . GLN A 1 258 ? 10.318 -5.380 -9.864 1.00 98.19 258 GLN A O 1
ATOM 2139 N N . ARG A 1 259 ? 11.359 -4.464 -11.620 1.00 97.69 259 ARG A N 1
ATOM 2140 C CA . ARG A 1 259 ? 10.300 -3.469 -11.851 1.00 97.69 259 ARG A CA 1
ATOM 2141 C C . ARG A 1 259 ? 8.991 -4.128 -12.279 1.00 97.69 259 ARG A C 1
ATOM 2143 O O . ARG A 1 259 ? 7.940 -3.741 -11.778 1.00 97.69 259 ARG A O 1
ATOM 2150 N N . GLN A 1 260 ? 9.049 -5.068 -13.221 1.00 98.06 260 GLN A N 1
ATOM 2151 C CA . GLN A 1 260 ? 7.875 -5.799 -13.687 1.00 98.06 260 GLN A CA 1
ATOM 2152 C C . GLN A 1 260 ? 7.227 -6.553 -12.526 1.00 98.06 260 GLN A C 1
ATOM 2154 O O . GLN A 1 260 ? 6.036 -6.370 -12.285 1.00 98.06 260 GLN A O 1
ATOM 2159 N N . TRP A 1 261 ? 8.033 -7.279 -11.749 1.00 98.31 261 TRP A N 1
ATOM 2160 C CA . TRP A 1 261 ? 7.588 -7.942 -10.528 1.00 98.31 261 TRP A CA 1
ATOM 2161 C C . TRP A 1 261 ? 6.918 -6.963 -9.563 1.00 98.31 261 TRP A C 1
ATOM 2163 O O . TRP A 1 261 ? 5.866 -7.266 -9.024 1.00 98.31 261 TRP A O 1
ATOM 2173 N N . ALA A 1 262 ? 7.449 -5.749 -9.387 1.00 98.31 262 ALA A N 1
ATOM 2174 C CA . ALA A 1 262 ? 6.837 -4.766 -8.496 1.00 98.31 262 ALA A CA 1
ATOM 2175 C C . ALA A 1 262 ? 5.454 -4.277 -8.972 1.00 98.31 262 ALA A C 1
ATOM 2177 O O . ALA A 1 262 ? 4.584 -3.992 -8.146 1.00 98.31 262 ALA A O 1
ATOM 2178 N N . PHE A 1 263 ? 5.224 -4.164 -10.285 1.00 98.50 263 PHE A N 1
ATOM 2179 C CA . PHE A 1 263 ? 3.888 -3.878 -10.829 1.00 98.50 263 PHE A CA 1
ATOM 2180 C C . PHE A 1 263 ? 2.938 -5.062 -10.625 1.00 98.50 263 PHE A C 1
ATOM 2182 O O . PHE A 1 263 ? 1.826 -4.867 -10.138 1.00 98.50 263 PHE A O 1
ATOM 2189 N N . GLU A 1 264 ? 3.386 -6.273 -10.959 1.00 98.62 264 GLU A N 1
ATOM 2190 C CA . GLU A 1 264 ? 2.634 -7.523 -10.778 1.00 98.62 264 GLU A CA 1
ATOM 2191 C C . GLU A 1 264 ? 2.257 -7.743 -9.311 1.00 98.62 264 GLU A C 1
ATOM 2193 O O . GLU A 1 264 ? 1.085 -7.975 -9.015 1.00 98.62 264 GLU A O 1
ATOM 2198 N N . GLN A 1 265 ? 3.191 -7.524 -8.383 1.00 98.75 265 GLN A N 1
ATOM 2199 C CA . GLN A 1 265 ? 2.935 -7.624 -6.954 1.00 98.75 265 GLN A CA 1
ATOM 2200 C C . GLN A 1 265 ? 1.952 -6.554 -6.469 1.00 98.75 265 GLN A C 1
ATOM 2202 O O . GLN A 1 265 ? 1.065 -6.852 -5.675 1.00 98.75 265 GLN A O 1
ATOM 2207 N N . GLY A 1 266 ? 2.043 -5.317 -6.965 1.00 98.56 266 GLY A N 1
ATOM 2208 C CA . GLY A 1 266 ? 1.044 -4.289 -6.664 1.00 98.56 266 GLY A CA 1
ATOM 2209 C C . GLY A 1 266 ? -0.367 -4.706 -7.092 1.00 98.56 266 GLY A C 1
ATOM 2210 O O . GLY A 1 266 ? -1.320 -4.553 -6.328 1.00 98.56 266 GLY A O 1
ATOM 2211 N N . MET A 1 267 ? -0.501 -5.277 -8.294 1.00 98.69 267 MET A N 1
ATOM 2212 C CA . MET A 1 267 ? -1.779 -5.779 -8.810 1.00 98.69 267 MET A CA 1
ATOM 2213 C C . MET A 1 267 ? -2.283 -6.978 -8.002 1.00 98.69 267 MET A C 1
ATOM 2215 O O . MET A 1 267 ? -3.462 -7.034 -7.669 1.00 98.69 267 MET A O 1
ATOM 2219 N N . ASN A 1 268 ? -1.391 -7.887 -7.619 1.00 98.75 268 ASN A N 1
ATOM 2220 C CA . ASN A 1 268 ? -1.669 -8.999 -6.717 1.00 98.75 268 ASN A CA 1
ATOM 2221 C C . ASN A 1 268 ? -2.217 -8.539 -5.361 1.00 98.75 268 ASN A C 1
ATOM 2223 O O . ASN A 1 268 ? -3.234 -9.058 -4.909 1.00 98.75 268 ASN A O 1
ATOM 2227 N N . VAL A 1 269 ? -1.589 -7.537 -4.738 1.00 98.69 269 VAL A N 1
ATOM 2228 C CA . VAL A 1 269 ? -2.031 -6.974 -3.453 1.00 98.69 269 VAL A CA 1
ATOM 2229 C C . VAL A 1 269 ? -3.427 -6.358 -3.574 1.00 98.69 269 VAL A C 1
ATOM 2231 O O . VAL A 1 269 ? -4.268 -6.596 -2.709 1.00 98.69 269 VAL A O 1
ATOM 2234 N N . VAL A 1 270 ? -3.702 -5.610 -4.649 1.00 98.56 270 VAL A N 1
ATOM 2235 C CA . VAL A 1 270 ? -5.051 -5.075 -4.907 1.00 98.56 270 VAL A CA 1
ATOM 2236 C C . VAL A 1 270 ? -6.049 -6.209 -5.155 1.00 98.56 270 VAL A C 1
ATOM 2238 O O . VAL A 1 270 ? -7.122 -6.205 -4.563 1.00 98.56 270 VAL A O 1
ATOM 2241 N N . GLY A 1 271 ? -5.693 -7.202 -5.973 1.00 97.94 271 GLY A N 1
ATOM 2242 C CA . GLY A 1 271 ? -6.536 -8.365 -6.250 1.00 97.94 271 GLY A CA 1
ATOM 2243 C C . GLY A 1 271 ? -6.915 -9.125 -4.981 1.00 97.94 271 GLY A C 1
ATOM 2244 O O . GLY A 1 271 ? -8.092 -9.385 -4.766 1.00 97.94 271 GLY A O 1
ATOM 2245 N N . TYR A 1 272 ? -5.939 -9.388 -4.109 1.00 97.81 272 TYR A N 1
ATOM 2246 C CA . TYR A 1 272 ? -6.145 -10.029 -2.809 1.00 97.81 272 TYR A CA 1
ATOM 2247 C C . TYR A 1 272 ? -7.063 -9.212 -1.890 1.00 97.81 272 TYR A C 1
ATOM 2249 O O . TYR A 1 272 ? -7.907 -9.764 -1.189 1.00 97.81 272 TYR A O 1
ATOM 2257 N N . ALA A 1 273 ? -6.891 -7.888 -1.862 1.00 97.56 273 ALA A N 1
ATOM 2258 C CA . ALA A 1 273 ?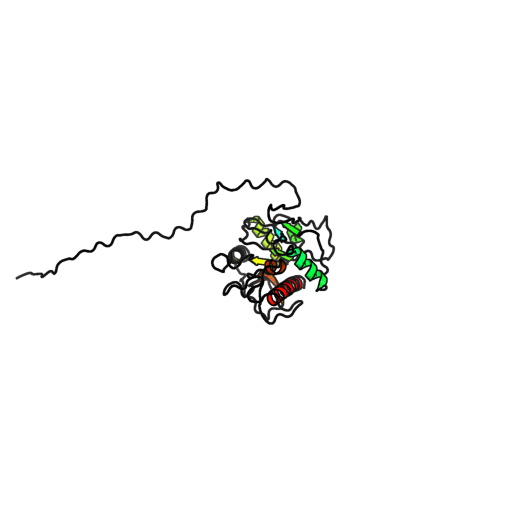 -7.675 -7.010 -0.997 1.00 97.56 273 ALA A CA 1
ATOM 2259 C C . ALA A 1 273 ? -9.148 -6.878 -1.427 1.00 97.56 273 ALA A C 1
ATOM 2261 O O . ALA A 1 273 ? -9.983 -6.518 -0.600 1.00 97.56 273 ALA A O 1
ATOM 2262 N N . LEU A 1 274 ? -9.457 -7.131 -2.704 1.00 94.62 274 LEU A N 1
ATOM 2263 C CA . LEU A 1 274 ? -10.805 -7.015 -3.274 1.00 94.62 274 LEU A CA 1
ATOM 2264 C C . LEU A 1 274 ? -11.545 -8.358 -3.408 1.00 94.62 274 LEU A C 1
ATOM 2266 O O . LEU A 1 274 ? -12.714 -8.356 -3.797 1.00 94.62 274 LEU A O 1
ATOM 2270 N N . SER A 1 275 ? -10.871 -9.480 -3.138 1.00 89.38 275 SER A N 1
ATOM 2271 C CA . SER A 1 275 ? -11.423 -10.841 -3.245 1.00 89.38 275 SER A CA 1
ATOM 2272 C C . SER A 1 275 ? -12.182 -11.332 -2.015 1.00 89.38 275 SER A C 1
ATOM 2274 O O . SER A 1 275 ? -11.888 -10.864 -0.893 1.00 89.38 275 SER A O 1
#

Mean predicted aligned error: 10.33 Å